Protein 3HM4 (pdb70)

Solvent-accessible surface area: 12363 Å² total

Structure (mmCIF, N/CA/C/O backbone):
data_3HM4
#
_entry.id   3HM4
#
_cell.length_a   42.362
_cell.length_b   73.999
_cell.length_c   83.338
_cell.angle_alpha   90.000
_cell.angle_beta   90.000
_cell.angle_gamma   90.000
#
_symmetry.space_group_name_H-M   'P 21 21 21'
#
loop_
_entity.id
_entity.type
_entity.pdbx_description
1 polymer 'Chemotaxis protein CheX'
2 non-polymer 'UNKNOWN LIGAND'
3 non-polymer GLYCEROL
4 water water
#
loop_
_atom_site.group_PDB
_atom_site.id
_atom_site.type_symbol
_atom_site.label_atom_id
_atom_site.label_alt_id
_atom_site.label_comp_id
_atom_site.label_asym_id
_atom_site.label_entity_id
_atom_site.label_seq_id
_atom_site.pdbx_PDB_ins_code
_atom_site.Cartn_x
_atom_site.Cartn_y
_atom_site.Cartn_z
_atom_site.occupancy
_atom_site.B_iso_or_equiv
_atom_site.auth_seq_id
_atom_site.auth_comp_id
_atom_site.auth_asym_id
_atom_site.auth_atom_id
_atom_site.pdbx_PDB_model_num
ATOM 1 N N . SER A 1 4 ? 6.673 73.987 -3.363 1.00 37.12 3 SER A N 1
ATOM 2 C CA . SER A 1 4 ? 6.040 74.589 -2.148 1.00 35.28 3 SER A CA 1
ATOM 3 C C . SER A 1 4 ? 6.972 74.581 -0.930 1.00 31.65 3 SER A C 1
ATOM 4 O O . SER A 1 4 ? 7.331 75.644 -0.467 1.00 31.56 3 SER A O 1
ATOM 7 N N . SER A 1 5 ? 7.345 73.403 -0.416 1.00 29.14 4 SER A N 1
ATOM 8 C CA . SER A 1 5 ? 8.258 73.310 0.754 1.00 27.02 4 SER A CA 1
ATOM 9 C C . SER A 1 5 ? 9.741 73.634 0.452 1.00 26.56 4 SER A C 1
ATOM 10 O O . SER A 1 5 ? 10.496 74.071 1.359 1.00 26.37 4 SER A O 1
ATOM 13 N N . GLY A 1 6 ? 10.135 73.481 -0.815 1.00 25.24 5 GLY A N 1
ATOM 14 C CA . GLY A 1 6 ? 11.533 73.577 -1.231 1.00 24.30 5 GLY A CA 1
ATOM 15 C C . GLY A 1 6 ? 12.098 72.192 -1.573 1.00 22.48 5 GLY A C 1
ATOM 16 O O . GLY A 1 6 ? 13.154 72.088 -2.201 1.00 23.02 5 GLY A O 1
ATOM 17 N N . ILE A 1 7 ? 11.393 71.111 -1.208 1.00 21.19 6 ILE A N 1
ATOM 18 C CA . ILE A 1 7 ? 11.875 69.750 -1.491 1.00 23.45 6 ILE A CA 1
ATOM 19 C C . ILE A 1 7 ? 12.092 69.503 -2.999 1.00 24.24 6 ILE A C 1
ATOM 20 O O . ILE A 1 7 ? 12.993 68.788 -3.402 1.00 23.08 6 ILE A O 1
ATOM 25 N N . GLU A 1 8 ? 11.267 70.166 -3.806 1.00 25.28 7 GLU A N 1
ATOM 26 C CA A GLU A 1 8 ? 11.348 70.124 -5.265 0.60 25.04 7 GLU A CA 1
ATOM 27 C CA B GLU A 1 8 ? 11.364 70.109 -5.277 0.40 25.64 7 GLU A CA 1
ATOM 28 C C . GLU A 1 8 ? 12.661 70.683 -5.837 1.00 24.81 7 GLU A C 1
ATOM 29 O O . GLU A 1 8 ? 12.998 70.405 -6.986 1.00 26.00 7 GLU A O 1
ATOM 40 N N . ILE A 1 9 ? 13.391 71.505 -5.060 1.00 22.56 8 ILE A N 1
ATOM 41 C CA . ILE A 1 9 ? 14.686 72.017 -5.539 1.00 22.00 8 ILE A CA 1
ATOM 42 C C . ILE A 1 9 ? 15.832 71.436 -4.692 1.00 17.89 8 ILE A C 1
ATOM 43 O O . ILE A 1 9 ? 16.918 71.997 -4.672 1.00 18.48 8 ILE A O 1
ATOM 48 N N . ALA A 1 10 ? 15.621 70.265 -4.103 1.00 18.22 9 ALA A N 1
ATOM 49 C CA . ALA A 1 10 ? 16.694 69.604 -3.347 1.00 17.31 9 ALA A CA 1
ATOM 50 C C . ALA A 1 10 ? 17.879 69.196 -4.239 1.00 16.95 9 ALA A C 1
ATOM 51 O O . ALA A 1 10 ? 19.017 69.261 -3.775 1.00 14.80 9 ALA A O 1
ATOM 53 N N . LYS A 1 11 ? 17.661 68.872 -5.519 1.00 18.68 10 LYS A N 1
ATOM 54 C CA . LYS A 1 11 ? 18.750 68.328 -6.365 1.00 20.02 10 LYS A CA 1
ATOM 55 C C . LYS A 1 11 ? 20.045 69.155 -6.437 1.00 19.54 10 LYS A C 1
ATOM 56 O O . LYS A 1 11 ? 21.116 68.604 -6.237 1.00 20.46 10 LYS A O 1
ATOM 59 N N . PRO A 1 12 ? 19.953 70.480 -6.688 1.00 18.77 11 PRO A N 1
ATOM 60 C CA . PRO A 1 12 ? 21.209 71.230 -6.759 1.00 18.15 11 PRO A CA 1
ATOM 61 C C . PRO A 1 12 ? 22.032 71.198 -5.461 1.00 17.88 11 PRO A C 1
ATOM 62 O O . PRO A 1 12 ? 23.277 71.165 -5.508 1.00 17.25 11 PRO A O 1
ATOM 66 N N . PHE A 1 13 ? 21.334 71.157 -4.312 1.00 16.46 12 PHE A N 1
ATOM 67 C CA . PHE A 1 13 ? 22.021 71.074 -3.029 1.00 15.93 12 PHE A CA 1
ATOM 68 C C . PHE A 1 13 ? 22.625 69.686 -2.810 1.00 14.40 12 PHE A C 1
ATOM 69 O O . PHE A 1 13 ? 23.768 69.567 -2.356 1.00 15.22 12 PHE A O 1
ATOM 77 N N . VAL A 1 14 ? 21.870 68.656 -3.182 1.00 15.30 13 VAL A N 1
ATOM 78 C CA . VAL A 1 14 ? 22.308 67.267 -3.015 1.00 16.32 13 VAL A CA 1
ATOM 79 C C . VAL A 1 14 ? 23.511 66.976 -3.944 1.00 16.34 13 VAL A C 1
ATOM 80 O O . VAL A 1 14 ? 24.531 66.440 -3.492 1.00 16.66 13 VAL A O 1
ATOM 84 N N . THR A 1 15 ? 23.392 67.328 -5.219 1.00 16.46 14 THR A N 1
ATOM 85 C CA . THR A 1 15 ? 24.488 67.110 -6.166 1.00 16.61 14 THR A CA 1
ATOM 86 C C . THR A 1 15 ? 25.755 67.851 -5.751 1.00 16.41 14 THR A C 1
ATOM 87 O O . THR A 1 15 ? 26.839 67.285 -5.802 1.00 16.34 14 THR A O 1
ATOM 91 N N . ALA A 1 16 ? 25.615 69.108 -5.340 1.00 15.08 15 ALA A N 1
ATOM 92 C CA . ALA A 1 16 ? 26.785 69.858 -4.893 1.00 14.15 15 ALA A CA 1
ATOM 93 C C . ALA A 1 16 ? 27.473 69.169 -3.695 1.00 15.25 15 ALA A C 1
ATOM 94 O O . ALA A 1 16 ? 28.689 69.068 -3.618 1.00 15.60 15 ALA A O 1
ATOM 96 N N . THR A 1 17 ? 26.651 68.754 -2.730 1.00 14.10 16 THR A N 1
ATOM 97 C CA . THR A 1 17 ? 27.157 68.078 -1.521 1.00 13.88 16 THR A CA 1
ATOM 98 C C . THR A 1 17 ? 27.887 66.769 -1.872 1.00 14.84 16 THR A C 1
ATOM 99 O O . THR A 1 17 ? 29.002 66.531 -1.410 1.00 16.01 16 THR A O 1
ATOM 103 N N . THR A 1 18 ? 27.233 65.974 -2.710 1.00 14.39 17 THR A N 1
ATOM 104 C CA . THR A 1 18 ? 27.834 64.715 -3.131 1.00 15.89 17 THR A CA 1
ATOM 105 C C . THR A 1 18 ? 29.153 64.953 -3.844 1.00 17.18 17 THR A C 1
ATOM 106 O O . THR A 1 18 ? 30.188 64.317 -3.503 1.00 17.60 17 THR A O 1
ATOM 110 N N . ASN A 1 19 ? 29.151 65.895 -4.789 1.00 15.96 18 ASN A N 1
ATOM 111 C CA A ASN A 1 19 ? 30.371 66.158 -5.559 0.60 16.18 18 ASN A CA 1
ATOM 112 C CA B ASN A 1 19 ? 30.351 66.192 -5.569 0.40 15.97 18 ASN A CA 1
ATOM 113 C C . ASN A 1 19 ? 31.493 66.695 -4.690 1.00 15.96 18 ASN A C 1
ATOM 114 O O . ASN A 1 19 ? 32.623 66.248 -4.812 1.00 17.93 18 ASN A O 1
ATOM 123 N N . VAL A 1 20 ? 31.202 67.648 -3.803 1.00 15.78 19 VAL A N 1
ATOM 124 C CA . VAL A 1 20 ? 32.243 68.216 -2.958 1.00 15.30 19 VAL A CA 1
ATOM 125 C C . VAL A 1 20 ? 32.842 67.167 -2.009 1.00 16.26 19 VAL A C 1
ATOM 126 O O . VAL A 1 20 ? 34.063 67.058 -1.903 1.00 17.89 19 VAL A O 1
ATOM 130 N N . LEU A 1 21 ? 31.980 66.419 -1.307 1.00 16.43 20 LEU A N 1
ATOM 131 C CA . LEU A 1 21 ? 32.470 65.392 -0.367 1.00 17.36 20 LEU A CA 1
ATOM 132 C C . LEU A 1 21 ? 33.259 64.281 -1.075 1.00 18.04 20 LEU A C 1
ATOM 133 O O . LEU A 1 21 ? 34.249 63.781 -0.518 1.00 18.96 20 LEU A O 1
ATOM 138 N N . SER A 1 22 ? 32.791 63.891 -2.254 1.00 18.41 21 SER A N 1
ATOM 139 C CA A SER A 1 22 ? 33.476 62.871 -3.092 0.50 19.11 21 SER A CA 1
ATOM 140 C CA B SER A 1 22 ? 33.493 62.856 -3.013 0.50 18.98 21 SER A CA 1
ATOM 141 C C . SER A 1 22 ? 34.882 63.364 -3.431 1.00 19.94 21 SER A C 1
ATOM 142 O O . SER A 1 22 ? 35.899 62.708 -3.132 1.00 23.17 21 SER A O 1
ATOM 147 N N . THR A 1 23 ? 34.930 64.545 -4.021 1.00 18.01 22 THR A N 1
ATOM 148 C CA A THR A 1 23 ? 36.201 65.117 -4.493 0.50 19.10 22 THR A CA 1
ATOM 149 C CA B THR A 1 23 ? 36.178 65.111 -4.528 0.50 19.74 22 THR A CA 1
ATOM 150 C C . THR A 1 23 ? 37.186 65.412 -3.411 1.00 20.84 22 THR A C 1
ATOM 151 O O . THR A 1 23 ? 38.347 64.976 -3.480 1.00 22.38 22 THR A O 1
ATOM 166 N N . ALA A 1 25 ? 37.126 64.544 -0.006 1.00 21.16 24 ALA A N 1
ATOM 167 C CA . ALA A 1 25 ? 37.317 63.544 1.029 1.00 22.65 24 ALA A CA 1
ATOM 168 C C . ALA A 1 25 ? 37.341 62.104 0.558 1.00 22.75 24 ALA A C 1
ATOM 169 O O . ALA A 1 25 ? 37.793 61.252 1.335 1.00 24.84 24 ALA A O 1
ATOM 171 N N . GLY A 1 26 ? 36.831 61.780 -0.630 1.00 21.25 25 GLY A N 1
ATOM 172 C CA . GLY A 1 26 ? 36.856 60.403 -1.107 1.00 23.33 25 GLY A CA 1
ATOM 173 C C . GLY A 1 26 ? 36.066 59.407 -0.253 1.00 23.36 25 GLY A C 1
ATOM 174 O O . GLY A 1 26 ? 36.265 58.199 -0.344 1.00 26.29 25 GLY A O 1
ATOM 175 N N . ILE A 1 27 ? 35.101 59.914 0.521 1.00 22.60 26 ILE A N 1
ATOM 176 C CA . ILE A 1 27 ? 34.319 59.118 1.458 1.00 20.22 26 ILE A CA 1
ATOM 177 C C . ILE A 1 27 ? 33.093 58.456 0.835 1.00 17.08 26 ILE A C 1
ATOM 178 O O . ILE A 1 27 ? 32.312 57.869 1.574 1.00 17.67 26 ILE A O 1
ATOM 183 N N . GLN A 1 28 ? 32.901 58.562 -0.496 1.00 17.08 27 GLN A N 1
ATOM 184 C CA . GLN A 1 28 ? 31.826 57.916 -1.216 1.00 17.86 27 GLN A CA 1
ATOM 185 C C . GLN A 1 28 ? 30.460 58.265 -0.598 1.00 16.27 27 GLN A C 1
ATOM 186 O O . GLN A 1 28 ? 29.716 57.385 -0.186 1.00 17.85 27 GLN A O 1
ATOM 192 N N . PRO A 1 29 ? 30.099 59.563 -0.576 1.00 16.33 28 PRO A N 1
ATOM 193 C CA . PRO A 1 29 ? 28.821 59.955 -0.012 1.00 14.58 28 PRO A CA 1
ATOM 194 C C . PRO A 1 29 ? 27.656 59.421 -0.848 1.00 15.10 28 PRO A C 1
ATOM 195 O O . PRO A 1 29 ? 27.683 59.492 -2.091 1.00 17.59 28 PRO A O 1
ATOM 199 N N . ILE A 1 30 ? 26.648 58.885 -0.174 1.00 14.29 29 ILE A N 1
ATOM 200 C CA . ILE A 1 30 ? 25.446 58.353 -0.812 1.00 15.97 29 ILE A CA 1
ATOM 201 C C . ILE A 1 30 ? 24.227 59.042 -0.210 1.00 15.37 29 ILE A C 1
ATOM 202 O O . ILE A 1 30 ? 23.866 58.780 0.943 1.00 14.86 29 ILE A O 1
ATOM 207 N N . PRO A 1 31 ? 23.556 59.918 -0.982 1.00 15.10 30 PRO A N 1
ATOM 208 C CA . PRO A 1 31 ? 22.385 60.568 -0.411 1.00 15.98 30 PRO A CA 1
ATOM 209 C C . PRO A 1 31 ? 21.175 59.660 -0.337 1.00 14.95 30 PRO A C 1
ATOM 210 O O . PRO A 1 31 ? 20.900 58.846 -1.252 1.00 16.21 30 PRO A O 1
ATOM 214 N N . GLY A 1 32 ? 20.412 59.843 0.736 1.00 13.92 31 GLY A N 1
ATOM 215 C CA . GLY A 1 32 ? 19.128 59.242 0.870 1.00 15.46 31 GLY A CA 1
ATOM 216 C C . GLY A 1 32 ? 18.079 60.174 0.280 1.00 14.08 31 GLY A C 1
ATOM 217 O O . GLY A 1 32 ? 18.389 61.177 -0.383 1.00 16.50 31 GLY A O 1
ATOM 218 N N . GLN A 1 33 ? 16.825 59.879 0.601 1.00 13.88 32 GLN A N 1
ATOM 219 C CA A GLN A 1 33 ? 15.700 60.682 0.125 0.60 14.08 32 GLN A CA 1
ATOM 220 C CA B GLN A 1 33 ? 15.676 60.623 0.138 0.40 14.54 32 GLN A CA 1
ATOM 221 C C . GLN A 1 33 ? 15.571 61.953 0.927 1.00 13.68 32 GLN A C 1
ATOM 222 O O . GLN A 1 33 ? 15.616 61.922 2.167 1.00 14.71 32 GLN A O 1
ATOM 233 N N . PRO A 1 34 ? 15.367 63.085 0.230 1.00 13.86 33 PRO A N 1
ATOM 234 C CA . PRO A 1 34 ? 15.102 64.309 0.982 1.00 13.34 33 PRO A CA 1
ATOM 235 C C . PRO A 1 34 ? 13.808 64.176 1.764 1.00 13.69 33 PRO A C 1
ATOM 236 O O . PRO A 1 34 ? 12.884 63.447 1.358 1.00 14.44 33 PRO A O 1
ATOM 240 N N . TYR A 1 35 ? 13.742 64.834 2.909 1.00 12.55 34 TYR A N 1
ATOM 241 C CA . TYR A 1 35 ? 12.544 64.851 3.707 1.00 12.35 34 TYR A CA 1
ATOM 242 C C . TYR A 1 35 ? 12.341 66.222 4.310 1.00 13.48 34 TYR A C 1
ATOM 243 O O . TYR A 1 35 ? 13.307 66.977 4.487 1.00 13.70 34 TYR A O 1
ATOM 252 N N . VAL A 1 36 ? 11.092 66.544 4.632 1.00 13.86 35 VAL A N 1
ATOM 253 C CA . VAL A 1 36 ? 10.765 67.760 5.363 1.00 13.56 35 VAL A CA 1
ATOM 254 C C . VAL A 1 36 ? 11.053 67.481 6.833 1.00 13.89 35 VAL A C 1
ATOM 255 O O . VAL A 1 36 ? 10.489 66.544 7.415 1.00 15.79 35 VAL A O 1
ATOM 259 N N . LYS A 1 37 ? 11.933 68.271 7.458 1.00 14.25 36 LYS A N 1
ATOM 260 C CA A LYS A 1 37 ? 12.256 68.101 8.846 0.50 16.09 36 LYS A CA 1
ATOM 261 C CA B LYS A 1 37 ? 12.230 68.085 8.897 0.50 15.17 36 LYS A CA 1
ATOM 262 C C . LYS A 1 37 ? 11.014 68.362 9.720 1.00 16.21 36 LYS A C 1
ATOM 263 O O . LYS A 1 37 ? 10.343 69.353 9.526 1.00 19.17 36 LYS A O 1
ATOM 274 N N . LYS A 1 38 ? 10.738 67.468 10.651 1.00 15.63 37 LYS A N 1
ATOM 275 C CA . LYS A 1 38 ? 9.652 67.660 11.588 1.00 16.92 37 LYS A CA 1
ATOM 276 C C . LYS A 1 38 ? 10.159 67.991 12.970 1.00 17.97 37 LYS A C 1
ATOM 277 O O . LYS A 1 38 ? 9.375 68.404 13.807 1.00 24.07 37 LYS A O 1
ATOM 283 N N . ASN A 1 39 ? 11.400 67.671 13.280 1.00 15.29 38 ASN A N 1
ATOM 284 C CA . ASN A 1 39 ? 12.073 68.089 14.510 1.00 15.55 38 ASN A CA 1
ATOM 285 C C . ASN A 1 39 ? 12.614 69.523 14.344 1.00 15.10 38 ASN A C 1
ATOM 286 O O . ASN A 1 39 ? 12.883 69.986 13.219 1.00 16.82 38 ASN A O 1
ATOM 291 N N . ASN A 1 40 ? 12.770 70.210 15.471 1.00 14.70 39 ASN A N 1
ATOM 292 C CA . ASN A 1 40 ? 13.216 71.617 15.503 1.00 14.75 39 ASN A CA 1
ATOM 293 C C . ASN A 1 40 ? 14.744 71.778 15.580 1.00 13.70 39 ASN A C 1
ATOM 294 O O . ASN A 1 40 ? 15.228 72.904 15.633 1.00 15.57 39 ASN A O 1
ATOM 299 N N . VAL A 1 41 ? 15.478 70.659 15.605 1.00 13.88 40 VAL A N 1
ATOM 300 C CA . VAL A 1 41 ? 16.913 70.672 15.672 1.00 11.61 40 VAL A CA 1
ATOM 301 C C . VAL A 1 41 ? 17.546 69.610 14.788 1.00 12.46 40 VAL A C 1
ATOM 302 O O . VAL A 1 41 ? 16.951 68.602 14.444 1.00 13.21 40 VAL A O 1
ATOM 306 N N . ALA A 1 42 ? 18.766 69.892 14.378 1.00 12.04 41 ALA A N 1
ATOM 307 C CA . ALA A 1 42 ? 19.740 68.910 13.892 1.00 11.95 41 ALA A CA 1
ATOM 308 C C . ALA A 1 42 ? 20.732 68.748 15.041 1.00 12.14 41 ALA A C 1
ATOM 309 O O . ALA A 1 42 ? 21.207 69.743 15.546 1.00 14.30 41 ALA A O 1
ATOM 311 N N . LYS A 1 43 ? 21.018 67.513 15.463 1.00 11.45 42 LYS A N 1
ATOM 312 C CA . LYS A 1 43 ? 21.906 67.228 16.565 1.00 10.91 42 LYS A CA 1
ATOM 313 C C . LYS A 1 43 ? 23.133 66.520 16.043 1.00 12.10 42 LYS A C 1
ATOM 314 O O . LYS A 1 43 ? 23.068 65.539 15.354 1.00 13.67 42 LYS A O 1
ATOM 320 N N . GLY A 1 44 ? 24.279 67.037 16.414 1.00 10.50 43 GLY A N 1
ATOM 321 C CA . GLY A 1 44 ? 25.505 66.420 15.982 1.00 11.26 43 GLY A CA 1
ATOM 322 C C . GLY A 1 44 ? 26.732 67.027 16.567 1.00 10.56 43 GLY A C 1
ATOM 323 O O . GLY A 1 44 ? 26.656 67.729 17.544 1.00 10.99 43 GLY A O 1
ATOM 324 N N . ASP A 1 45 ? 27.864 66.713 15.933 1.00 10.96 44 ASP A N 1
ATOM 325 C CA . ASP A 1 45 ? 29.172 66.890 16.566 1.00 10.30 44 ASP A CA 1
ATOM 326 C C . ASP A 1 45 ? 30.046 67.971 15.937 1.00 9.77 44 ASP A C 1
ATOM 327 O O . ASP A 1 45 ? 30.771 68.675 16.651 1.00 11.69 44 ASP A O 1
ATOM 332 N N . VAL A 1 46 ? 29.937 68.118 14.613 1.00 9.77 45 VAL A N 1
ATOM 333 C CA . VAL A 1 46 ? 30.521 69.225 13.875 1.00 9.93 45 VAL A CA 1
ATOM 334 C C . VAL A 1 46 ? 29.440 69.651 12.890 1.00 9.80 45 VAL A C 1
ATOM 335 O O . VAL A 1 46 ? 28.913 68.792 12.165 1.00 10.26 45 VAL A O 1
ATOM 339 N N . SER A 1 47 ? 29.092 70.940 12.876 1.00 9.16 46 SER A N 1
ATOM 340 C CA . SER A 1 47 ? 28.186 71.460 11.879 1.00 9.25 46 SER A CA 1
ATOM 341 C C . SER A 1 47 ? 28.829 72.647 11.191 1.00 8.48 46 SER A C 1
ATOM 342 O O . SER A 1 47 ? 29.749 73.274 11.717 1.00 10.14 46 SER A O 1
ATOM 345 N N . ALA A 1 48 ? 28.277 72.974 10.033 1.00 9.73 47 ALA A N 1
ATOM 346 C CA . ALA A 1 48 ? 28.626 74.213 9.343 1.00 10.27 47 ALA A CA 1
ATOM 347 C C . ALA A 1 48 ? 27.361 74.783 8.756 1.00 8.99 47 ALA A C 1
ATOM 348 O O . ALA A 1 48 ? 26.435 74.036 8.430 1.00 10.04 47 ALA A O 1
ATOM 350 N N . VAL A 1 49 ? 27.333 76.097 8.597 1.00 9.14 48 VAL A N 1
ATOM 351 C CA . VAL A 1 49 ? 26.158 76.769 8.091 1.00 8.74 48 VAL A CA 1
ATOM 352 C C . VAL A 1 49 ? 26.573 77.972 7.287 1.00 8.86 48 VAL A C 1
ATOM 353 O O . VAL A 1 49 ? 27.541 78.650 7.650 1.00 10.78 48 VAL A O 1
ATOM 357 N N . VAL A 1 50 ? 25.814 78.263 6.233 1.00 8.94 49 VAL A N 1
ATOM 358 C CA . VAL A 1 50 ? 26.112 79.384 5.345 1.00 9.42 49 VAL A CA 1
ATOM 359 C C . VAL A 1 50 ? 24.834 79.956 4.785 1.00 9.57 49 VAL A C 1
ATOM 360 O O . VAL A 1 50 ? 24.017 79.232 4.246 1.00 11.38 49 VAL A O 1
ATOM 364 N N . GLY A 1 51 ? 24.689 81.272 4.927 1.00 9.09 50 GLY A N 1
ATOM 365 C CA . GLY A 1 51 ? 23.491 81.932 4.432 1.00 9.40 50 GLY A CA 1
ATOM 366 C C . GLY A 1 51 ? 23.552 82.207 2.937 1.00 9.75 50 GLY A C 1
ATOM 367 O O . GLY A 1 51 ? 24.635 82.379 2.358 1.00 10.09 50 GLY A O 1
ATOM 368 N N . ILE A 1 52 ? 22.374 82.245 2.319 1.00 9.13 51 ILE A N 1
ATOM 369 C CA . ILE A 1 52 ? 22.230 82.599 0.903 1.00 10.11 51 ILE A CA 1
ATOM 370 C C . ILE A 1 52 ? 21.137 83.645 0.787 1.00 9.73 51 ILE A C 1
ATOM 371 O O . ILE A 1 52 ? 20.154 83.663 1.548 1.00 10.41 51 ILE A O 1
ATOM 376 N N . THR A 1 53 ? 21.286 84.502 -0.222 1.00 10.40 52 THR A N 1
ATOM 377 C CA . THR A 1 53 ? 20.325 85.585 -0.472 1.00 11.63 52 THR A CA 1
ATOM 378 C C . THR A 1 53 ? 19.997 85.649 -1.978 1.00 11.80 52 THR A C 1
ATOM 379 O O . THR A 1 53 ? 20.825 85.363 -2.821 1.00 13.08 52 THR A O 1
ATOM 383 N N . GLY A 1 54 ? 18.785 86.069 -2.283 1.00 15.05 53 GLY A N 1
ATOM 384 C CA . GLY A 1 54 ? 18.328 86.163 -3.696 1.00 17.11 53 GLY A CA 1
ATOM 385 C C . GLY A 1 54 ? 16.864 86.460 -3.743 1.00 18.67 53 GLY A C 1
ATOM 386 O O . GLY A 1 54 ? 16.421 87.175 -2.895 1.00 17.04 53 GLY A O 1
ATOM 387 N N . HIS A 1 55 ? 16.104 85.849 -4.675 1.00 20.70 54 HIS A N 1
ATOM 388 C CA . HIS A 1 55 ? 14.646 86.092 -4.735 1.00 19.89 54 HIS A CA 1
ATOM 389 C C . HIS A 1 55 ? 13.926 85.708 -3.447 1.00 18.59 54 HIS A C 1
ATOM 390 O O . HIS A 1 55 ? 12.917 86.321 -3.064 1.00 18.75 54 HIS A O 1
ATOM 397 N N . LYS A 1 56 ? 14.482 84.689 -2.798 1.00 17.36 55 LYS A N 1
ATOM 398 C CA . LYS A 1 56 ? 14.210 84.251 -1.471 1.00 14.61 55 LYS A CA 1
ATOM 399 C C . LYS A 1 56 ? 15.591 84.193 -0.733 1.00 13.82 55 LYS A C 1
ATOM 400 O O . LYS A 1 56 ? 16.636 84.124 -1.336 1.00 14.51 55 LYS A O 1
ATOM 406 N N . ASN A 1 57 ? 15.550 84.246 0.572 1.00 12.41 56 ASN A N 1
ATOM 407 C CA . ASN A 1 57 ? 16.730 84.184 1.428 1.00 10.87 56 ASN A CA 1
ATOM 408 C C . ASN A 1 57 ? 16.647 82.907 2.218 1.00 9.84 56 ASN A C 1
ATOM 409 O O . ASN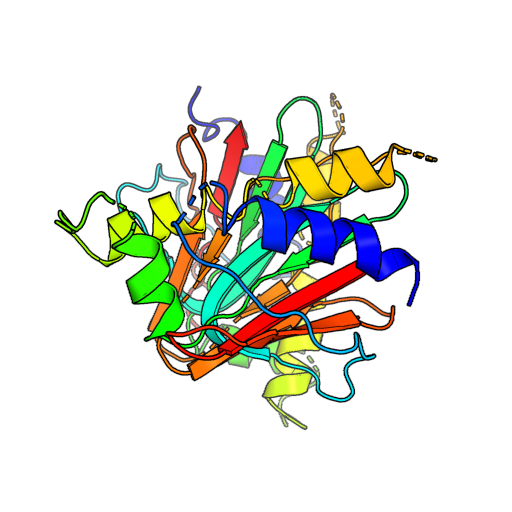 A 1 57 ? 15.584 82.383 2.487 1.00 12.42 56 ASN A O 1
ATOM 414 N N . GLY A 1 58 ? 17.783 82.393 2.592 1.00 9.58 57 GLY A N 1
ATOM 415 C CA . GLY A 1 58 ? 17.815 81.109 3.265 1.00 10.19 57 GLY A CA 1
ATOM 416 C C . GLY A 1 58 ? 19.180 80.729 3.729 1.00 9.00 57 GLY A C 1
ATOM 417 O O . GLY A 1 58 ? 19.997 81.600 4.001 1.00 9.33 57 GLY A O 1
ATOM 418 N N . SER A 1 59 ? 19.367 79.426 3.852 1.00 8.69 58 SER A N 1
ATOM 419 C CA . SER A 1 59 ? 20.591 78.917 4.432 1.00 8.85 58 SER A CA 1
ATOM 420 C C . SER A 1 59 ? 20.819 77.464 4.017 1.00 9.66 58 SER A C 1
ATOM 421 O O . SER A 1 59 ? 19.867 76.755 3.697 1.00 10.31 58 SER A O 1
ATOM 424 N N . ILE A 1 60 ? 22.090 77.078 4.018 1.00 9.04 59 ILE A N 1
ATOM 425 C CA . ILE A 1 60 ? 22.507 75.684 3.825 1.00 9.00 59 ILE A CA 1
ATOM 426 C C . ILE A 1 60 ? 23.320 75.289 5.060 1.00 10.97 59 ILE A C 1
ATOM 427 O O . ILE A 1 60 ? 24.227 76.032 5.470 1.00 10.86 59 ILE A O 1
ATOM 432 N N . SER A 1 61 ? 22.986 74.157 5.683 1.00 9.78 60 SER A N 1
ATOM 433 C CA . SER A 1 61 ? 23.818 73.632 6.766 1.00 10.90 60 SER A CA 1
ATOM 434 C C . SER A 1 61 ? 24.173 72.179 6.521 1.00 9.92 60 SER A C 1
ATOM 435 O O . SER A 1 61 ? 23.526 71.465 5.765 1.00 10.54 60 SER A O 1
ATOM 438 N N . VAL A 1 62 ? 25.220 71.755 7.208 1.00 9.30 61 VAL A N 1
ATOM 439 C CA A VAL A 1 62 ? 25.620 70.361 7.212 0.50 9.79 61 VAL A CA 1
ATOM 440 C CA B VAL A 1 62 ? 25.630 70.345 7.223 0.50 9.51 61 VAL A CA 1
ATOM 441 C C . VAL A 1 62 ? 25.956 69.990 8.661 1.00 8.47 61 VAL A C 1
ATOM 442 O O . VAL A 1 62 ? 26.666 70.724 9.326 1.00 10.29 61 VAL A O 1
ATOM 449 N N . THR A 1 63 ? 25.397 68.887 9.147 1.00 8.72 62 THR A N 1
ATOM 450 C CA . THR A 1 63 ? 25.622 68.390 10.492 1.00 8.86 62 THR A CA 1
ATOM 451 C C . THR A 1 63 ? 26.241 67.009 10.354 1.00 8.89 62 THR A C 1
ATOM 452 O O . THR A 1 63 ? 25.623 66.094 9.781 1.00 9.20 62 THR A O 1
ATOM 456 N N . PHE A 1 64 ? 27.459 66.885 10.858 1.00 9.53 63 PHE A N 1
ATOM 457 C CA . PHE A 1 64 ? 28.235 65.653 10.783 1.00 9.75 63 PHE A CA 1
ATOM 458 C C . PHE A 1 64 ? 28.236 64.907 12.114 1.00 10.28 63 PHE A C 1
ATOM 459 O O . PHE A 1 64 ? 28.334 65.528 13.187 1.00 11.39 63 PHE A O 1
ATOM 467 N N . THR A 1 65 ? 28.198 63.584 12.030 1.00 10.35 64 THR A N 1
ATOM 468 C CA . THR A 1 65 ? 28.599 62.741 13.147 1.00 10.35 64 THR A CA 1
ATOM 469 C C . THR A 1 65 ? 30.118 62.948 13.380 1.00 11.43 64 THR A C 1
ATOM 470 O O . THR A 1 65 ? 30.886 63.255 12.453 1.00 11.95 64 THR A O 1
ATOM 474 N N . LYS A 1 66 ? 30.578 62.657 14.589 1.00 12.28 65 LYS A N 1
ATOM 475 C CA . LYS A 1 66 ? 31.987 62.825 14.935 1.00 13.87 65 LYS A CA 1
ATOM 476 C C . LYS A 1 66 ? 32.878 62.012 13.997 1.00 13.96 65 LYS A C 1
ATOM 477 O O . LYS A 1 66 ? 33.854 62.567 13.488 1.00 15.50 65 LYS A O 1
ATOM 483 N N . GLN A 1 67 ? 32.546 60.749 13.761 1.00 14.58 66 GLN A N 1
ATOM 484 C CA A GLN A 1 67 ? 33.376 59.888 12.901 0.70 15.80 66 GLN A CA 1
ATOM 485 C CA B GLN A 1 67 ? 33.300 59.836 12.849 0.30 15.66 66 GLN A CA 1
ATOM 486 C C . GLN A 1 67 ? 33.529 60.495 11.498 1.00 14.53 66 GLN A C 1
ATOM 487 O O . GLN A 1 67 ? 34.649 60.486 10.904 1.00 15.42 66 GLN A O 1
ATOM 498 N N . CYS A 1 68 ? 32.408 60.981 10.960 1.00 13.31 67 CYS A N 1
ATOM 499 C CA . CYS A 1 68 ? 32.449 61.505 9.605 1.00 12.50 67 CYS A CA 1
ATOM 500 C C . CYS A 1 68 ? 33.263 62.775 9.535 1.00 12.23 67 CYS A C 1
ATOM 501 O O . CYS A 1 68 ? 34.074 62.926 8.623 1.00 13.03 67 CYS A O 1
ATOM 504 N N . ALA A 1 69 ? 33.073 63.708 10.475 1.00 12.84 68 ALA A N 1
ATOM 505 C CA . ALA A 1 69 ? 33.848 64.952 10.488 1.00 12.94 68 ALA A CA 1
ATOM 506 C C . ALA A 1 69 ? 35.340 64.659 10.614 1.00 13.27 68 ALA A C 1
ATOM 507 O O . ALA A 1 69 ? 36.168 65.276 9.942 1.00 14.20 68 ALA A O 1
ATOM 509 N N . ILE A 1 70 ? 35.702 63.700 11.462 1.00 13.22 69 ILE A N 1
ATOM 510 C CA . ILE A 1 70 ? 37.133 63.312 11.584 1.00 14.42 69 ILE A CA 1
ATOM 511 C C . ILE A 1 70 ? 37.668 62.747 10.267 1.00 14.69 69 ILE A C 1
ATOM 512 O O . ILE A 1 70 ? 38.760 63.139 9.806 1.00 15.66 69 ILE A O 1
ATOM 517 N N . ALA A 1 71 ? 36.878 61.894 9.622 1.00 15.08 70 ALA A N 1
ATOM 518 C CA . ALA A 1 71 ? 37.307 61.292 8.328 1.00 14.60 70 ALA A CA 1
ATOM 519 C C . ALA A 1 71 ? 37.506 62.353 7.226 1.00 15.95 70 ALA A C 1
ATOM 520 O O . ALA A 1 71 ? 38.440 62.266 6.417 1.00 17.68 70 ALA A O 1
ATOM 522 N N . VAL A 1 72 ? 36.627 63.356 7.207 1.00 14.77 71 VAL A N 1
ATOM 523 C CA . VAL A 1 72 ? 36.736 64.449 6.244 1.00 15.28 71 VAL A CA 1
ATOM 524 C C . VAL A 1 72 ? 38.021 65.244 6.482 1.00 15.72 71 VAL A C 1
ATOM 525 O O . VAL A 1 72 ? 38.778 65.498 5.538 1.00 17.02 71 VAL A O 1
ATOM 529 N N . VAL A 1 73 ? 38.282 65.592 7.731 1.00 14.82 72 VAL A N 1
ATOM 530 C CA . VAL A 1 73 ? 39.472 66.354 8.103 1.00 16.82 72 VAL A CA 1
ATOM 531 C C . VAL A 1 73 ? 40.745 65.542 7.739 1.00 18.16 72 VAL A C 1
ATOM 532 O O . VAL A 1 73 ? 41.695 66.101 7.175 1.00 18.99 72 VAL A O 1
ATOM 536 N N . LYS A 1 74 ? 40.746 64.235 8.031 1.00 17.36 73 LYS A N 1
ATOM 537 C CA . LYS A 1 74 ? 41.894 63.382 7.702 1.00 19.05 73 LYS A CA 1
ATOM 538 C C . LYS A 1 74 ? 42.078 63.240 6.189 1.00 20.97 73 LYS A C 1
ATOM 539 O O . LYS A 1 74 ? 43.225 63.231 5.674 1.00 23.21 73 LYS A O 1
ATOM 545 N N . ALA A 1 75 ? 40.992 63.071 5.449 1.00 19.94 74 ALA A N 1
ATOM 546 C CA . ALA A 1 75 ? 41.071 62.952 3.987 1.00 20.03 74 ALA A CA 1
ATOM 547 C C . ALA A 1 75 ? 41.620 64.222 3.332 1.00 20.87 74 ALA A C 1
ATOM 548 O O . ALA A 1 75 ? 42.480 64.133 2.440 1.00 23.16 74 ALA A O 1
ATOM 563 N N . LEU A 1 77 ? 43.364 66.949 4.907 1.00 21.30 76 LEU A N 1
ATOM 564 C CA . LEU A 1 77 ? 44.601 67.436 5.459 1.00 22.31 76 LEU A CA 1
ATOM 565 C C . LEU A 1 77 ? 45.573 66.360 5.920 1.00 22.59 76 LEU A C 1
ATOM 566 O O . LEU A 1 77 ? 46.717 66.709 6.233 1.00 26.44 76 LEU A O 1
ATOM 571 N N . GLY A 1 78 ? 45.199 65.077 5.851 1.00 22.91 77 GLY A N 1
ATOM 572 C CA . GLY A 1 78 ? 46.093 63.944 6.191 1.00 24.10 77 GLY A CA 1
ATOM 573 C C . GLY A 1 78 ? 45.702 63.166 7.446 1.00 25.93 77 GLY A C 1
ATOM 574 O O . GLY A 1 78 ? 45.155 63.738 8.408 1.00 26.16 77 GLY A O 1
ATOM 575 N N . ASP A 1 79 ? 46.011 61.861 7.431 1.00 27.41 78 ASP A N 1
ATOM 576 C CA . ASP A 1 79 ? 45.662 60.904 8.525 1.00 27.92 78 ASP A CA 1
ATOM 577 C C . ASP A 1 79 ? 46.100 61.327 9.927 1.00 27.56 78 ASP A C 1
ATOM 578 O O . ASP A 1 79 ? 45.420 61.037 10.927 1.00 28.36 78 ASP A O 1
ATOM 580 N N . ASP A 1 80 ? 47.250 62.004 9.975 1.00 27.99 79 ASP A N 1
ATOM 581 C CA A ASP A 1 80 ? 47.816 62.526 11.209 0.50 27.54 79 ASP A CA 1
ATOM 582 C CA B ASP A 1 80 ? 47.833 62.549 11.196 0.50 28.10 79 ASP A CA 1
ATOM 583 C C . ASP A 1 80 ? 47.249 63.939 11.357 1.00 28.07 79 ASP A C 1
ATOM 584 O O . ASP A 1 80 ? 47.515 64.799 10.537 1.00 27.80 79 ASP A O 1
ATOM 593 N N . ILE A 1 81 ? 46.405 64.160 12.377 1.00 28.90 80 ILE A N 1
ATOM 594 C CA . ILE A 1 81 ? 45.726 65.480 12.547 1.00 29.36 80 ILE A CA 1
ATOM 595 C C . ILE A 1 81 ? 46.536 66.425 13.403 1.00 30.51 80 ILE A C 1
ATOM 596 O O . ILE A 1 81 ? 46.725 66.188 14.603 1.00 32.87 80 ILE A O 1
ATOM 601 N N . GLN A 1 82 ? 46.952 67.538 12.783 1.00 29.01 81 GLN A N 1
ATOM 602 C CA . GLN A 1 82 ? 47.784 68.530 13.465 1.00 29.78 81 GLN A CA 1
ATOM 603 C C . GLN A 1 82 ? 47.116 69.205 14.678 1.00 29.15 81 GLN A C 1
ATOM 604 O O . GLN A 1 82 ? 47.686 69.257 15.777 1.00 31.50 81 GLN A O 1
ATOM 610 N N . ASP A 1 83 ? 45.907 69.714 14.474 1.00 28.08 82 ASP A N 1
ATOM 611 C CA . ASP A 1 83 ? 45.197 70.471 15.515 1.00 25.48 82 ASP A CA 1
ATOM 612 C C . ASP A 1 83 ? 43.736 70.296 15.107 1.00 23.21 82 ASP A C 1
ATOM 613 O O . ASP A 1 83 ? 43.321 70.920 14.149 1.00 22.26 82 ASP A O 1
ATOM 618 N N . ILE A 1 84 ? 42.998 69.451 15.826 1.00 23.10 83 ILE A N 1
ATOM 619 C CA . ILE A 1 84 ? 41.626 69.128 15.466 1.00 22.75 83 ILE A CA 1
ATOM 620 C C . ILE A 1 84 ? 40.722 70.366 15.345 1.00 20.96 83 ILE A C 1
ATOM 621 O O . ILE A 1 84 ? 39.912 70.410 14.438 1.00 20.91 83 ILE A O 1
ATOM 626 N N . ILE A 1 85 ? 40.838 71.356 16.219 1.00 20.01 84 ILE A N 1
ATOM 627 C CA . ILE A 1 85 ? 39.981 72.540 16.146 1.00 19.61 84 ILE A CA 1
ATOM 628 C C . ILE A 1 85 ? 40.277 73.370 14.871 1.00 18.17 84 ILE A C 1
ATOM 629 O O . ILE A 1 85 ? 39.379 73.658 14.063 1.00 18.37 84 ILE A O 1
ATOM 634 N N . GLN A 1 86 ? 41.539 73.734 14.673 1.00 18.26 85 GLN A N 1
ATOM 635 C CA . GLN A 1 86 ? 41.900 74.521 13.515 1.00 16.95 85 GLN A CA 1
ATOM 636 C C . GLN A 1 86 ? 41.634 73.767 12.200 1.00 16.41 85 GLN A C 1
ATOM 637 O O . GLN A 1 86 ? 41.147 74.357 11.224 1.00 16.43 85 GLN A O 1
ATOM 643 N N . ASP A 1 87 ? 41.980 72.483 12.163 1.00 16.72 86 ASP A N 1
ATOM 644 C CA . ASP A 1 87 ? 41.854 71.709 10.938 1.00 16.72 86 ASP A CA 1
ATOM 645 C C . ASP A 1 87 ? 40.382 71.445 10.599 1.00 15.80 86 ASP A C 1
ATOM 646 O O . ASP A 1 87 ? 40.039 71.427 9.414 1.00 15.51 86 ASP A O 1
ATOM 651 N N . THR A 1 88 ? 39.561 71.245 11.628 1.00 14.22 87 THR A N 1
ATOM 652 C CA . THR A 1 88 ? 38.107 71.105 11.421 1.00 13.78 87 THR A CA 1
ATOM 653 C C . THR A 1 88 ? 37.516 72.401 10.854 1.00 13.98 87 THR A C 1
ATOM 654 O O . THR A 1 88 ? 36.787 72.366 9.868 1.00 13.96 87 THR A O 1
ATOM 658 N N . LYS A 1 89 ? 37.855 73.531 11.454 1.00 14.32 88 LYS A N 1
ATOM 659 C CA . LYS A 1 89 ? 37.421 74.828 10.959 1.00 14.46 88 LYS A CA 1
ATOM 660 C C . LYS A 1 89 ? 37.815 74.994 9.494 1.00 14.47 88 LYS A C 1
ATOM 661 O O . LYS A 1 89 ? 36.987 75.327 8.645 1.00 15.39 88 LYS A O 1
ATOM 667 N N . ASP A 1 90 ? 39.092 74.758 9.202 1.00 15.53 89 ASP A N 1
ATOM 668 C CA . ASP A 1 90 ? 39.593 74.963 7.853 1.00 14.88 89 ASP A CA 1
ATOM 669 C C . ASP A 1 90 ? 39.003 74.010 6.805 1.00 14.68 89 ASP A C 1
ATOM 670 O O . ASP A 1 90 ? 38.548 74.432 5.723 1.00 14.81 89 ASP A O 1
ATOM 675 N N . ALA A 1 91 ? 38.981 72.720 7.133 1.00 13.28 90 ALA A N 1
ATOM 676 C CA . ALA A 1 91 ? 38.527 71.687 6.182 1.00 14.24 90 ALA A CA 1
ATOM 677 C C . ALA A 1 91 ? 37.016 71.753 5.960 1.00 12.45 90 ALA A C 1
ATOM 678 O O . ALA A 1 91 ? 36.531 71.809 4.826 1.00 13.40 90 ALA A O 1
ATOM 680 N N . VAL A 1 92 ? 36.263 71.779 7.057 1.00 12.29 91 VAL A N 1
ATOM 681 C CA . VAL A 1 92 ? 34.795 71.835 6.942 1.00 12.79 91 VAL A CA 1
ATOM 682 C C . VAL A 1 92 ? 34.364 73.184 6.398 1.00 11.96 91 VA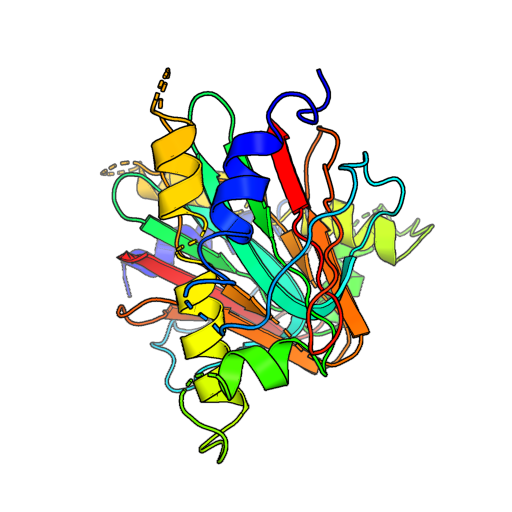L A C 1
ATOM 683 O O . VAL A 1 92 ? 33.401 73.258 5.632 1.00 12.25 91 VAL A O 1
ATOM 687 N N . GLY A 1 93 ? 35.084 74.236 6.776 1.00 11.52 92 GLY A N 1
ATOM 688 C CA . GLY A 1 93 ? 34.781 75.561 6.238 1.00 12.83 92 GLY A CA 1
ATOM 689 C C . GLY A 1 93 ? 34.947 75.614 4.719 1.00 12.43 92 GLY A C 1
ATOM 690 O O . GLY A 1 93 ? 34.103 76.177 4.014 1.00 13.80 92 GLY A O 1
ATOM 691 N N . GLU A 1 94 ? 36.008 74.985 4.211 1.00 13.28 93 GLU A N 1
ATOM 692 C CA . GLU A 1 94 ? 36.196 74.953 2.760 1.00 14.92 93 GLU A CA 1
ATOM 693 C C . GLU A 1 94 ? 35.144 74.115 2.065 1.00 13.47 93 GLU A C 1
ATOM 694 O O . GLU A 1 94 ? 34.616 74.503 1.022 1.00 14.29 93 GLU A O 1
ATOM 700 N N . VAL A 1 95 ? 34.851 72.942 2.621 1.00 12.82 94 VAL A N 1
ATOM 701 C CA . VAL A 1 95 ? 33.765 72.094 2.104 1.00 12.26 94 VAL A CA 1
ATOM 702 C C . VAL A 1 95 ? 32.471 72.919 1.980 1.00 11.93 94 VAL A C 1
ATOM 703 O O . VAL A 1 95 ? 31.772 72.853 0.974 1.00 12.70 94 VAL A O 1
ATOM 707 N N . THR A 1 96 ? 32.180 73.700 3.023 1.00 10.69 95 THR A N 1
ATOM 708 C CA . THR A 1 96 ? 30.932 74.476 3.036 1.00 11.44 95 THR A CA 1
ATOM 709 C C . THR A 1 96 ? 30.910 75.602 2.009 1.00 11.50 95 THR A C 1
ATOM 710 O O . THR A 1 96 ? 29.897 75.813 1.332 1.00 12.21 95 THR A O 1
ATOM 714 N N . ASN A 1 97 ? 32.055 76.286 1.871 1.00 12.94 96 ASN A N 1
ATOM 715 C CA . ASN A 1 97 ? 32.194 77.300 0.813 1.00 12.79 96 ASN A CA 1
ATOM 716 C C . ASN A 1 97 ? 31.994 76.676 -0.558 1.00 11.93 96 ASN A C 1
ATOM 717 O O . ASN A 1 97 ? 31.350 77.257 -1.419 1.00 14.55 96 ASN A O 1
ATOM 730 N N . ILE A 1 99 ? 30.301 73.793 -1.296 1.00 12.90 98 ILE A N 1
ATOM 731 C CA . ILE A 1 99 ? 28.914 73.396 -1.460 1.00 12.62 98 ILE A CA 1
ATOM 732 C C . ILE A 1 99 ? 28.069 74.646 -1.816 1.00 12.64 98 ILE A C 1
ATOM 733 O O . ILE A 1 99 ? 27.273 74.601 -2.742 1.00 14.07 98 ILE A O 1
ATOM 738 N N . SER A 1 100 ? 28.277 75.743 -1.088 1.00 11.98 99 SER A N 1
ATOM 739 C CA . SER A 1 100 ? 27.567 76.963 -1.400 1.00 12.17 99 SER A CA 1
ATOM 740 C C . SER A 1 100 ? 27.817 77.407 -2.861 1.00 11.42 99 SER A C 1
ATOM 741 O O . SER A 1 100 ? 26.872 77.705 -3.607 1.00 12.54 99 SER A O 1
ATOM 744 N N . GLY A 1 101 ? 29.074 77.441 -3.264 1.00 12.72 100 GLY A N 1
ATOM 745 C CA . GLY A 1 101 ? 29.411 77.887 -4.628 1.00 13.38 100 GLY A CA 1
ATOM 746 C C . GLY A 1 101 ? 28.802 77.004 -5.699 1.00 13.52 100 GLY A C 1
ATOM 747 O O . GLY A 1 101 ? 28.188 77.487 -6.665 1.00 14.77 100 GLY A O 1
ATOM 748 N N . GLN A 1 102 ? 28.894 75.691 -5.493 1.00 13.58 101 GLN A N 1
ATOM 749 C CA . GLN A 1 102 ? 28.364 74.735 -6.481 1.00 13.61 101 GLN A CA 1
ATOM 750 C C . GLN A 1 102 ? 26.853 74.680 -6.531 1.00 14.08 101 GLN A C 1
ATOM 751 O O . GLN A 1 102 ? 26.276 74.616 -7.597 1.00 15.00 101 GLN A O 1
ATOM 757 N N . ALA A 1 103 ? 26.197 74.737 -5.377 1.00 13.38 102 ALA A N 1
ATOM 758 C CA . ALA A 1 103 ? 24.731 74.709 -5.323 1.00 13.57 102 ALA A CA 1
ATOM 759 C C . ALA A 1 103 ? 24.195 75.981 -5.973 1.00 12.96 102 ALA A C 1
ATOM 760 O O . ALA A 1 103 ? 23.232 75.920 -6.757 1.00 14.34 102 ALA A O 1
ATOM 762 N N . ARG A 1 104 ? 24.819 77.122 -5.655 1.00 12.75 103 ARG A N 1
ATOM 763 C CA . ARG A 1 104 ? 24.360 78.389 -6.255 1.00 12.22 103 ARG A CA 1
ATOM 764 C C . ARG A 1 104 ? 24.645 78.465 -7.756 1.00 12.91 103 ARG A C 1
ATOM 765 O O . ARG A 1 104 ? 23.814 78.991 -8.496 1.00 14.01 103 ARG A O 1
ATOM 773 N N . ALA A 1 105 ? 25.755 77.869 -8.214 1.00 15.27 104 ALA A N 1
ATOM 774 C CA . ALA A 1 105 ? 26.016 77.811 -9.662 1.00 15.97 104 ALA A CA 1
ATOM 775 C C . ALA A 1 105 ? 24.907 76.994 -10.336 1.00 15.67 104 ALA A C 1
ATOM 776 O O . ALA A 1 105 ? 24.370 77.403 -11.375 1.00 17.12 104 ALA A O 1
ATOM 778 N N . ALA A 1 106 ? 24.522 75.857 -9.742 1.00 15.95 105 ALA A N 1
ATOM 779 C CA . ALA A 1 106 ? 23.417 75.008 -10.274 1.00 16.49 105 ALA A CA 1
ATOM 780 C C . ALA A 1 106 ? 22.067 75.735 -10.287 1.00 15.60 105 ALA A C 1
ATOM 781 O O . ALA A 1 106 ? 21.304 75.654 -11.244 1.00 18.10 105 ALA A O 1
ATOM 783 N N . LEU A 1 107 ? 21.789 76.449 -9.200 1.00 15.61 106 LEU A N 1
ATOM 784 C CA . LEU A 1 107 ? 20.577 77.247 -9.122 1.00 15.51 106 LEU A CA 1
ATOM 785 C C . LEU A 1 107 ? 20.579 78.364 -10.185 1.00 14.89 106 LEU A C 1
ATOM 786 O O . LEU A 1 107 ? 19.526 78.623 -10.787 1.00 16.30 106 LEU A O 1
ATOM 791 N N . SER A 1 108 ? 21.721 78.991 -10.441 1.00 15.02 107 SER A N 1
ATOM 792 C CA A SER A 1 108 ? 21.832 80.037 -11.473 0.60 16.19 107 SER A CA 1
ATOM 793 C CA B SER A 1 108 ? 21.805 80.042 -11.467 0.40 16.81 107 SER A CA 1
ATOM 794 C C . SER A 1 108 ? 21.497 79.463 -12.841 1.00 17.50 107 SER A C 1
ATOM 795 O O . SER A 1 108 ? 20.869 80.127 -13.658 1.00 18.30 107 SER A O 1
ATOM 800 N N . GLU A 1 109 ? 21.895 78.219 -13.085 1.00 18.68 108 GLU A N 1
ATOM 801 C CA . GLU A 1 109 ? 21.548 77.563 -14.371 1.00 19.58 108 GLU A CA 1
ATOM 802 C C . GLU A 1 109 ? 20.051 77.254 -14.525 1.00 20.66 108 GLU A C 1
ATOM 803 O O . GLU A 1 109 ? 19.578 77.070 -15.653 1.00 23.43 108 GLU A O 1
ATOM 817 N N . GLY A 1 111 ? 17.925 79.559 -13.527 1.00 17.13 110 GLY A N 1
ATOM 818 C CA . GLY A 1 111 ? 17.379 80.922 -13.578 1.00 17.58 110 GLY A CA 1
ATOM 819 C C . GLY A 1 111 ? 17.217 81.616 -12.249 1.00 16.51 110 GLY A C 1
ATOM 820 O O . GLY A 1 111 ? 16.511 82.631 -12.172 1.00 17.34 110 GLY A O 1
ATOM 829 N N . THR A 1 113 ? 19.505 83.322 -9.286 1.00 17.64 112 THR A N 1
ATOM 830 C CA . THR A 1 113 ? 20.771 83.813 -8.799 1.00 18.25 112 THR A CA 1
ATOM 831 C C . THR A 1 113 ? 20.715 84.047 -7.289 1.00 15.34 112 THR A C 1
ATOM 832 O O . THR A 1 113 ? 19.885 84.811 -6.798 1.00 15.40 112 THR A O 1
ATOM 836 N N . PHE A 1 114 ? 21.671 83.430 -6.585 1.00 14.30 113 PHE A N 1
ATOM 837 C CA . PHE A 1 114 ? 21.836 83.612 -5.159 1.00 12.82 113 PHE A CA 1
ATOM 838 C C . PHE A 1 114 ? 23.264 84.024 -4.830 1.00 12.19 113 PHE A C 1
ATOM 839 O O . PHE A 1 114 ? 24.210 83.507 -5.440 1.00 13.34 113 PHE A O 1
ATOM 847 N N . GLN A 1 115 ? 23.421 84.928 -3.869 1.00 11.69 114 GLN A N 1
ATOM 848 C CA . GLN A 1 115 ? 24.715 85.261 -3.293 1.00 11.74 114 GLN A CA 1
ATOM 849 C C . GLN A 1 115 ? 24.911 84.383 -2.064 1.00 10.35 114 GLN A C 1
ATOM 850 O O . GLN A 1 115 ? 23.935 83.951 -1.432 1.00 11.25 114 GLN A O 1
ATOM 856 N N . GLY A 1 116 ? 26.165 84.192 -1.702 1.00 11.35 115 GLY A N 1
ATOM 857 C CA . GLY A 1 116 ? 26.533 83.381 -0.560 1.00 11.64 115 GLY A CA 1
ATOM 858 C C . GLY A 1 116 ? 27.334 84.170 0.462 1.00 10.44 115 GLY A C 1
ATOM 859 O O . GLY A 1 116 ? 28.250 84.923 0.116 1.00 12.48 115 GLY A O 1
ATOM 860 N N . ALA A 1 117 ? 26.958 84.024 1.726 1.00 9.52 116 ALA A N 1
ATOM 861 C CA . ALA A 1 117 ? 27.628 84.625 2.836 1.00 9.62 116 ALA A CA 1
ATOM 862 C C . ALA A 1 117 ? 28.859 83.795 3.220 1.00 10.12 116 ALA A C 1
ATOM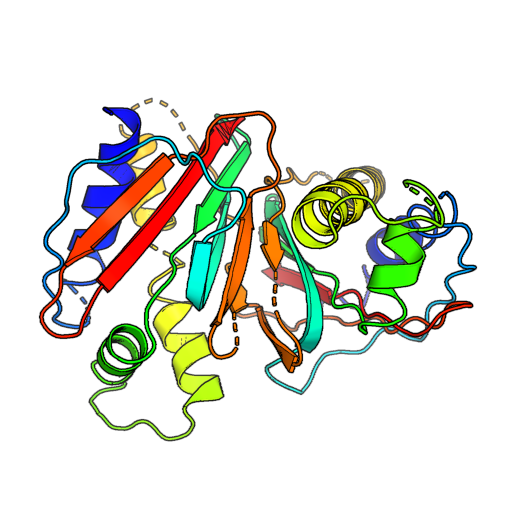 863 O O . ALA A 1 117 ? 29.184 82.803 2.581 1.00 11.14 116 ALA A O 1
ATOM 865 N N . THR A 1 118 ? 29.557 84.217 4.257 1.00 10.46 117 THR A N 1
ATOM 866 C CA . THR A 1 118 ? 30.706 83.444 4.750 1.00 10.82 117 THR A CA 1
ATOM 867 C C . THR A 1 118 ? 30.182 82.338 5.692 1.00 10.64 117 THR A C 1
ATOM 868 O O . THR A 1 118 ? 29.258 82.578 6.495 1.00 10.42 117 THR A O 1
ATOM 872 N N . PRO A 1 119 ? 30.753 81.127 5.604 1.00 10.77 118 PRO A N 1
ATOM 873 C CA . PRO A 1 119 ? 30.302 80.073 6.518 1.00 9.75 118 PRO A CA 1
ATOM 874 C C . PRO A 1 119 ? 30.770 80.265 7.955 1.00 9.59 118 PRO A C 1
ATOM 875 O O . PRO A 1 119 ? 31.712 80.992 8.230 1.00 10.36 118 PRO A O 1
ATOM 879 N N . SER A 1 120 ? 30.095 79.530 8.834 1.00 9.75 119 SER A N 1
ATOM 880 C CA . SER A 1 120 ? 30.549 79.338 10.210 1.00 10.26 119 SER A CA 1
ATOM 881 C C . SER A 1 120 ? 30.568 77.841 10.495 1.00 10.14 119 SER A C 1
ATOM 882 O O . SER A 1 120 ? 29.749 77.079 9.961 1.00 11.24 119 SER A O 1
ATOM 885 N N . VAL A 1 121 ? 31.516 77.430 11.338 1.00 9.85 120 VAL A N 1
ATOM 886 C CA . VAL A 1 121 ? 31.704 76.049 11.756 1.00 10.42 120 VAL A CA 1
ATOM 887 C C . VAL A 1 121 ? 31.458 75.961 13.250 1.00 11.13 120 VAL A C 1
ATOM 888 O O . VAL A 1 121 ? 31.989 76.762 14.039 1.00 9.88 120 VAL A O 1
ATOM 892 N N . ILE A 1 122 ? 30.613 75.001 13.635 1.00 9.66 121 ILE A N 1
ATOM 893 C CA . ILE A 1 122 ? 30.204 74.774 14.997 1.00 10.58 121 ILE A CA 1
ATOM 894 C C . ILE A 1 122 ? 30.773 73.449 15.490 1.00 9.84 121 ILE A C 1
ATOM 895 O O . ILE A 1 122 ? 30.704 72.433 14.798 1.00 10.63 121 ILE A O 1
ATOM 908 N N . GLY A 1 124 ? 31.240 70.761 19.065 1.00 13.03 123 GLY A N 1
ATOM 909 C CA . GLY A 1 124 ? 30.876 70.336 20.427 1.00 12.74 123 GLY A CA 1
ATOM 910 C C . GLY A 1 124 ? 29.954 69.156 20.303 1.00 12.89 123 GLY A C 1
ATOM 911 O O . GLY A 1 124 ? 29.001 69.189 19.558 1.00 13.72 123 GLY A O 1
ATOM 912 N N . ASP A 1 125 ? 30.261 68.065 21.015 1.00 13.70 124 ASP A N 1
ATOM 913 C CA . ASP A 1 125 ? 29.480 66.847 20.851 1.00 13.42 124 ASP A CA 1
ATOM 914 C C . ASP A 1 125 ? 28.019 67.084 21.236 1.00 13.74 124 ASP A C 1
ATOM 915 O O . ASP A 1 125 ? 27.722 67.686 22.285 1.00 14.95 124 ASP A O 1
ATOM 920 N N . GLY A 1 126 ? 27.111 66.690 20.349 1.00 13.10 125 GLY A N 1
ATOM 921 C CA . GLY A 1 126 ? 25.695 66.786 20.644 1.00 13.51 125 GLY A CA 1
ATOM 922 C C . GLY A 1 126 ? 25.120 68.187 20.704 1.00 12.05 125 GLY A C 1
ATOM 923 O O . GLY A 1 126 ? 24.051 68.388 21.289 1.00 14.05 125 GLY A O 1
ATOM 924 N N . HIS A 1 127 ? 25.813 69.149 20.084 1.00 11.00 126 HIS A N 1
ATOM 925 C CA . HIS A 1 127 ? 25.185 70.464 19.895 1.00 9.71 126 HIS A CA 1
ATOM 926 C C . HIS A 1 127 ? 23.976 70.314 18.975 1.00 9.84 126 HIS A C 1
ATOM 927 O O . HIS A 1 127 ? 23.829 69.326 18.274 1.00 10.87 126 HIS A O 1
ATOM 934 N N . THR A 1 128 ? 23.144 71.341 18.971 1.00 10.54 127 THR A N 1
ATOM 935 C CA . THR A 1 128 ? 22.082 71.424 18.026 1.00 10.39 127 THR A CA 1
ATOM 936 C C . THR A 1 128 ? 22.157 72.693 17.205 1.00 10.48 127 THR A C 1
ATOM 937 O O . THR A 1 128 ? 22.604 73.730 17.674 1.00 11.14 127 THR A O 1
ATOM 941 N N . ILE A 1 129 ? 21.661 72.612 15.973 1.00 10.01 128 ILE A N 1
ATOM 942 C CA . ILE A 1 129 ? 21.508 73.751 15.090 1.00 10.85 128 ILE A CA 1
ATOM 943 C C . ILE A 1 129 ? 20.070 73.750 14.593 1.00 10.16 128 ILE A C 1
ATOM 944 O O . ILE A 1 129 ? 19.533 72.704 14.199 1.00 11.56 128 ILE A O 1
ATOM 949 N N . SER A 1 130 ? 19.470 74.933 14.612 1.00 9.44 129 SER A N 1
ATOM 950 C CA . SER A 1 130 ? 18.087 75.149 14.232 1.00 9.66 129 SER A CA 1
ATOM 951 C C . SER A 1 130 ? 17.988 76.324 13.262 1.00 10.21 129 SER A C 1
ATOM 952 O O . SER A 1 130 ? 18.440 77.406 13.569 1.00 10.87 129 SER A O 1
ATOM 955 N N . HIS A 1 131 ? 17.348 76.122 12.134 1.00 10.82 130 HIS A N 1
ATOM 956 C CA . HIS A 1 131 ? 17.080 77.161 11.145 1.00 9.01 130 HIS A CA 1
ATOM 957 C C . HIS A 1 131 ? 15.903 78.007 11.557 1.00 9.92 130 HIS A C 1
ATOM 958 O O . HIS A 1 131 ? 14.852 77.476 11.935 1.00 12.97 130 HIS A O 1
ATOM 965 N N . VAL A 1 132 ? 16.051 79.326 11.506 1.00 9.91 131 VAL A N 1
ATOM 966 C CA . VAL A 1 132 ? 15.019 80.267 11.919 1.00 10.06 131 VAL A CA 1
ATOM 967 C C . VAL A 1 132 ? 14.339 80.757 10.651 1.00 11.20 131 VAL A C 1
ATOM 968 O O . VAL A 1 132 ? 14.873 81.618 9.931 1.00 11.71 131 VAL A O 1
ATOM 972 N N . THR A 1 133 ? 13.174 80.196 10.363 1.00 12.26 132 THR A N 1
ATOM 973 C CA . THR A 1 133 ? 12.476 80.471 9.138 1.00 14.09 132 THR A CA 1
ATOM 974 C C . THR A 1 133 ? 11.038 80.116 9.234 1.00 16.65 132 THR A C 1
ATOM 975 O O . THR A 1 133 ? 10.658 79.257 9.986 1.00 16.78 132 THR A O 1
ATOM 979 N N . LYS A 1 134 ? 10.270 80.865 8.441 1.00 19.97 133 LYS A N 1
ATOM 980 C CA . LYS A 1 134 ? 8.841 80.647 8.256 1.00 21.24 133 LYS A CA 1
ATOM 981 C C . LYS A 1 134 ? 8.528 79.417 7.374 1.00 19.70 133 LYS A C 1
ATOM 982 O O . LYS A 1 134 ? 7.400 78.874 7.366 1.00 24.13 133 LYS A O 1
ATOM 984 N N . SER A 1 135 ? 9.528 78.978 6.645 1.00 16.15 134 SER A N 1
ATOM 985 C CA . SER A 1 135 ? 9.376 77.908 5.659 1.00 14.68 134 SER A CA 1
ATOM 986 C C . SER A 1 135 ? 9.699 76.572 6.277 1.00 14.48 134 SER A C 1
ATOM 987 O O . SER A 1 135 ? 10.372 76.508 7.310 1.00 15.20 134 SER A O 1
ATOM 990 N N . PRO A 1 136 ? 9.363 75.484 5.555 1.00 14.13 135 PRO A N 1
ATOM 991 C CA . PRO A 1 136 ? 9.862 74.179 5.963 1.00 14.11 135 PRO A CA 1
ATOM 992 C C . PRO A 1 136 ? 11.388 74.107 5.747 1.00 13.95 135 PRO A C 1
ATOM 993 O O . PRO A 1 136 ? 11.971 74.883 4.970 1.00 15.72 135 PRO A O 1
ATOM 997 N N . VAL A 1 137 ? 12.030 73.240 6.495 1.00 11.82 136 VAL A N 1
ATOM 998 C CA . VAL A 1 137 ? 13.423 72.949 6.365 1.00 10.59 136 VAL A CA 1
ATOM 999 C C . VAL A 1 137 ? 13.510 71.576 5.706 1.00 10.88 136 VAL A C 1
ATOM 1000 O O . VAL A 1 137 ? 12.877 70.635 6.162 1.00 13.57 136 VAL A O 1
ATOM 1004 N N . ILE A 1 138 ? 14.313 71.482 4.663 1.00 10.74 137 ILE A N 1
ATOM 1005 C CA . ILE A 1 138 ? 14.485 70.238 3.896 1.00 10.58 137 ILE A CA 1
ATOM 1006 C C . ILE A 1 138 ? 15.815 69.624 4.357 1.00 10.96 137 ILE A C 1
ATOM 1007 O O . ILE A 1 138 ? 16.843 70.302 4.417 1.00 11.88 137 ILE A O 1
ATOM 1012 N N . ALA A 1 139 ? 15.786 68.339 4.689 1.00 10.71 138 ALA A N 1
ATOM 1013 C CA . ALA A 1 139 ? 16.946 67.595 5.134 1.00 11.15 138 ALA A CA 1
ATOM 1014 C C . ALA A 1 139 ? 17.220 66.440 4.167 1.00 10.72 138 ALA A C 1
ATOM 1015 O O . ALA A 1 139 ? 16.307 65.781 3.679 1.00 12.16 138 ALA A O 1
ATOM 1017 N N . ILE A 1 140 ? 18.498 66.170 3.920 1.00 10.56 139 ILE A N 1
ATOM 1018 C CA . ILE A 1 140 ? 18.910 65.048 3.097 1.00 10.82 139 ILE A CA 1
ATOM 1019 C C . ILE A 1 140 ? 19.965 64.266 3.880 1.00 11.45 139 ILE A C 1
ATOM 1020 O O . ILE A 1 140 ? 21.065 64.785 4.096 1.00 10.39 139 ILE A O 1
ATOM 1025 N N . PRO A 1 141 ? 19.650 63.030 4.313 1.00 11.20 140 PRO A N 1
ATOM 1026 C CA . PRO A 1 141 ? 20.627 62.261 5.068 1.00 10.63 140 PRO A CA 1
ATOM 1027 C C . PRO A 1 141 ? 21.602 61.581 4.101 1.00 10.62 140 PRO A C 1
ATOM 1028 O O . PRO A 1 141 ? 21.210 61.223 2.985 1.00 12.93 140 PRO A O 1
ATOM 1032 N N . PHE A 1 142 ? 22.841 61.347 4.578 1.00 11.26 141 PHE A N 1
ATOM 1033 C CA . PHE A 1 142 ? 23.863 60.700 3.773 1.00 11.93 141 PHE A CA 1
ATOM 1034 C C . PHE A 1 142 ? 24.534 59.594 4.550 1.00 12.72 141 PHE A C 1
ATOM 1035 O O . PHE A 1 142 ? 24.821 59.732 5.748 1.00 13.42 141 PHE A O 1
ATOM 1043 N N . LYS A 1 143 ? 24.860 58.529 3.814 1.00 13.39 142 LYS A N 1
ATOM 1044 C CA . LYS A 1 143 ? 25.815 57.517 4.260 1.00 14.05 142 LYS A CA 1
ATOM 1045 C C . LYS A 1 143 ? 27.154 57.840 3.600 1.00 14.49 142 LYS A C 1
ATOM 1046 O O . LYS A 1 143 ? 27.213 58.457 2.540 1.00 14.40 142 LYS A O 1
ATOM 1052 N N . THR A 1 144 ? 28.241 57.461 4.266 1.00 14.62 143 THR A N 1
ATOM 1053 C CA . THR A 1 144 ? 29.575 57.542 3.707 1.00 14.89 143 THR A CA 1
ATOM 1054 C C . THR A 1 144 ? 30.346 56.312 4.164 1.00 15.01 143 THR A C 1
ATOM 1055 O O . THR A 1 144 ? 29.854 55.489 4.951 1.00 16.71 143 THR A O 1
ATOM 1059 N N . ASN A 1 145 ? 31.594 56.212 3.738 1.00 15.66 144 ASN A N 1
ATOM 1060 C CA . ASN A 1 145 ? 32.443 55.115 4.219 1.00 16.89 144 ASN A CA 1
ATOM 1061 C C . ASN A 1 145 ? 32.819 55.242 5.697 1.00 16.59 144 ASN A C 1
ATOM 1062 O O . ASN A 1 145 ? 33.282 54.281 6.296 1.00 18.25 144 ASN A O 1
ATOM 1067 N N . HIS A 1 146 ? 32.611 56.431 6.287 1.00 15.26 145 HIS A N 1
ATOM 1068 C CA . HIS A 1 146 ? 33.029 56.748 7.623 1.00 16.75 145 HIS A CA 1
ATOM 1069 C C . HIS A 1 146 ? 31.951 57.487 8.375 1.00 15.37 145 HIS A C 1
ATOM 1070 O O . HIS A 1 146 ? 32.217 58.534 8.923 1.00 19.80 145 HIS A O 1
ATOM 1077 N N . GLY A 1 147 ? 30.739 56.949 8.384 1.00 15.16 146 GLY A N 1
ATOM 1078 C CA . GLY A 1 147 ? 29.673 57.560 9.177 1.00 14.81 146 GLY A CA 1
ATOM 1079 C C . GLY A 1 147 ? 28.823 58.527 8.387 1.00 13.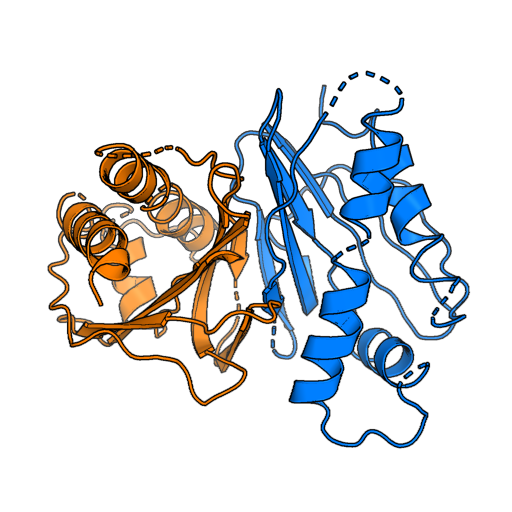40 146 GLY A C 1
ATOM 1080 O O . GLY A 1 147 ? 29.091 58.838 7.221 1.00 16.15 146 GLY A O 1
ATOM 1081 N N . GLU A 1 148 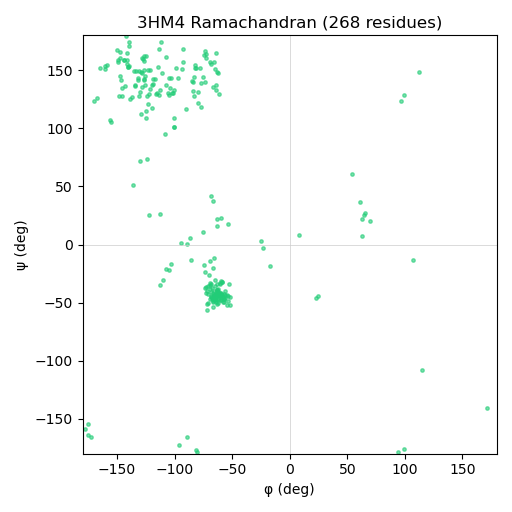? 27.871 59.105 9.088 1.00 11.17 147 GLU A N 1
ATOM 1082 C CA . GLU A 1 148 ? 26.823 59.881 8.443 1.00 10.87 147 GLU A CA 1
ATOM 1083 C C . GLU A 1 148 ? 26.921 61.375 8.634 1.00 10.34 147 GLU A C 1
ATOM 1084 O O . GLU A 1 148 ? 27.612 61.878 9.518 1.00 10.44 147 GLU A O 1
ATOM 1090 N N . PHE A 1 149 ? 26.217 62.082 7.752 1.00 10.14 148 PHE A N 1
ATOM 1091 C CA . PHE A 1 149 ? 25.974 63.512 7.914 1.00 9.78 148 PHE A CA 1
ATOM 1092 C C . PHE A 1 149 ? 24.635 63.801 7.252 1.00 9.50 148 PHE A C 1
ATOM 1093 O O . PHE A 1 149 ? 24.135 62.996 6.474 1.00 10.38 148 PHE A O 1
ATOM 1101 N N . THR A 1 150 ? 24.124 64.989 7.516 1.00 9.93 149 THR A N 1
ATOM 1102 C CA . THR A 1 150 ? 22.888 65.450 6.907 1.00 9.86 149 THR A CA 1
ATOM 1103 C C . THR A 1 150 ? 23.059 66.881 6.419 1.00 9.87 149 THR A C 1
ATOM 1104 O O . THR A 1 150 ? 23.616 67.695 7.145 1.00 11.59 149 THR A O 1
ATOM 1108 N N . VAL A 1 151 ? 22.573 67.178 5.213 1.00 10.43 150 VAL A N 1
ATOM 1109 C CA A VAL A 1 151 ? 22.520 68.527 4.650 0.50 10.90 150 VAL A CA 1
ATOM 1110 C CA B VAL A 1 151 ? 22.565 68.529 4.688 0.50 10.97 150 VAL A CA 1
ATOM 1111 C C . VAL A 1 151 ? 21.113 69.040 4.852 1.00 10.68 150 VAL A C 1
ATOM 1112 O O . VAL A 1 151 ? 20.139 68.291 4.657 1.00 11.38 150 VAL A O 1
ATOM 1119 N N . GLU A 1 152 ? 20.977 70.306 5.264 1.00 10.90 151 GLU A N 1
ATOM 1120 C CA . GLU A 1 152 ? 19.668 70.932 5.406 1.00 10.58 151 GLU A CA 1
ATOM 1121 C C . GLU A 1 152 ? 19.665 72.250 4.680 1.00 10.46 151 GLU A C 1
ATOM 1122 O O . GLU A 1 152 ? 20.713 72.916 4.570 1.00 11.21 151 GLU A O 1
ATOM 1128 N N . PHE A 1 153 ? 18.513 72.634 4.163 1.00 10.33 152 PHE A N 1
ATOM 1129 C CA . PHE A 1 153 ? 18.397 73.945 3.566 1.00 10.39 152 PHE A CA 1
ATOM 1130 C C . PHE A 1 153 ? 17.007 74.491 3.758 1.00 9.86 152 PHE A C 1
ATOM 1131 O O . PHE A 1 153 ? 16.047 73.750 4.029 1.00 10.89 152 PHE A O 1
ATOM 1139 N N . CYS A 1 154 ? 16.900 75.805 3.625 1.00 9.83 153 CYS A N 1
ATOM 1140 C CA . CYS A 1 154 ? 15.596 76.460 3.642 1.00 10.18 153 CYS A CA 1
ATOM 1141 C C . CYS A 1 154 ? 15.655 77.696 2.755 1.00 11.11 153 CYS A C 1
ATOM 1142 O O . CYS A 1 154 ? 16.737 78.234 2.514 1.00 10.16 153 CYS A O 1
ATOM 1145 N N . LEU A 1 155 ? 14.476 78.115 2.289 1.00 12.09 154 LEU A N 1
ATOM 1146 C CA . LEU A 1 155 ? 14.322 79.346 1.514 1.00 13.12 154 LEU A CA 1
ATOM 1147 C C . LEU A 1 155 ? 13.018 80.004 1.895 1.00 14.26 154 LEU A C 1
ATOM 1148 O O . LEU A 1 155 ? 12.015 79.307 2.021 1.00 15.66 154 LEU A O 1
ATOM 1153 N N . GLU A 1 156 ? 13.023 81.312 2.080 1.00 13.27 155 GLU A N 1
ATOM 1154 C CA . GLU A 1 156 ? 11.789 82.049 2.421 1.00 14.81 155 GLU A CA 1
ATOM 1155 C C . GLU A 1 156 ? 11.715 83.367 1.685 1.00 15.67 155 GLU A C 1
ATOM 1156 O O . GLU A 1 156 ? 12.731 83.942 1.316 1.00 16.62 155 GLU A O 1
ATOM 1163 N N . ILE B 1 7 ? 36.684 101.020 16.445 1.00 22.86 6 ILE B N 1
ATOM 1164 C CA . ILE B 1 7 ? 36.443 100.458 15.084 1.00 21.98 6 ILE B CA 1
ATOM 1165 C C . ILE B 1 7 ? 35.111 101.008 14.557 1.00 20.18 6 ILE B C 1
ATOM 1166 O O . ILE B 1 7 ? 34.027 100.625 15.019 1.00 20.56 6 ILE B O 1
ATOM 1171 N N . GLU B 1 8 ? 35.172 101.896 13.585 1.00 17.47 7 GLU B N 1
ATOM 1172 C CA . GLU B 1 8 ? 33.988 102.556 13.060 1.00 18.42 7 GLU B CA 1
ATOM 1173 C C . GLU B 1 8 ? 32.922 101.594 12.534 1.00 17.68 7 GLU B C 1
ATOM 1174 O O . GLU B 1 8 ? 31.742 101.773 12.808 1.00 17.85 7 GLU B O 1
ATOM 1180 N N . ILE B 1 9 ? 33.356 100.566 11.804 1.00 16.83 8 ILE B N 1
ATOM 1181 C CA . ILE B 1 9 ? 32.433 99.630 11.171 1.00 15.83 8 ILE B CA 1
ATOM 1182 C C . ILE B 1 9 ? 31.670 98.798 12.221 1.00 15.43 8 ILE B C 1
ATOM 1183 O O . ILE B 1 9 ? 30.663 98.224 11.884 1.00 15.33 8 ILE B O 1
ATOM 1188 N N . ALA B 1 10 ? 32.177 98.708 13.447 1.00 14.48 9 ALA B N 1
ATOM 1189 C CA . ALA B 1 10 ? 31.464 98.000 14.533 1.00 13.45 9 ALA B CA 1
ATOM 1190 C C . ALA B 1 10 ? 30.205 98.743 15.010 1.00 12.62 9 ALA B C 1
ATOM 1191 O O . ALA B 1 10 ? 29.305 98.122 15.547 1.00 13.53 9 ALA B O 1
ATOM 1193 N N . LYS B 1 11 ? 30.160 100.057 14.851 1.00 13.70 10 LYS B N 1
ATOM 1194 C CA . LYS B 1 11 ? 29.095 100.873 15.416 1.00 12.43 10 LYS B CA 1
ATOM 1195 C C . LYS B 1 11 ? 27.676 100.467 14.998 1.00 11.49 10 LYS B C 1
ATOM 1196 O O . LYS B 1 11 ? 26.801 100.366 15.878 1.00 13.27 10 LYS B O 1
ATOM 1202 N N . PRO B 1 12 ? 27.422 100.148 13.717 1.00 13.31 11 PRO B N 1
ATOM 1203 C CA . PRO B 1 12 ? 26.073 99.712 13.369 1.00 14.68 11 PRO B CA 1
ATOM 1204 C C . PRO B 1 12 ? 25.630 98.440 14.100 1.00 12.09 11 PRO B C 1
ATOM 1205 O O . PRO B 1 12 ? 24.460 98.289 14.438 1.00 12.29 11 PRO B O 1
ATOM 1209 N N . PHE B 1 13 ? 26.573 97.544 14.341 1.00 11.95 12 PHE B N 1
ATOM 1210 C CA . PHE B 1 13 ? 26.281 96.280 15.005 1.00 13.34 12 PHE B CA 1
ATOM 1211 C C . PHE B 1 13 ? 26.022 96.518 16.489 1.00 12.55 12 PHE B C 1
ATOM 1212 O O . PHE B 1 13 ? 25.124 95.875 17.071 1.00 13.48 12 PHE B O 1
ATOM 1220 N N . VAL B 1 14 ? 26.744 97.434 17.120 1.00 12.81 13 VAL B N 1
ATOM 1221 C CA . VAL B 1 14 ? 26.520 97.799 18.529 1.00 14.09 13 VAL B CA 1
ATOM 1222 C C . VAL B 1 14 ? 25.164 98.482 18.713 1.00 12.09 13 VAL B C 1
ATOM 1223 O O . VAL B 1 14 ? 24.392 98.160 19.632 1.00 13.80 13 VAL B O 1
ATOM 1227 N N . THR B 1 15 ? 24.873 99.438 17.840 1.00 12.12 14 THR B N 1
ATOM 1228 C CA . THR B 1 15 ? 23.601 100.152 17.863 1.00 12.85 14 THR B CA 1
ATOM 1229 C C . THR B 1 15 ? 22.444 99.170 17.733 1.00 10.52 14 THR B C 1
ATOM 1230 O O . THR B 1 15 ? 21.475 99.214 18.497 1.00 11.81 14 THR B O 1
ATOM 1234 N N . ALA B 1 16 ? 22.542 98.256 16.783 1.00 10.10 15 ALA B N 1
ATOM 1235 C CA . ALA B 1 16 ? 21.465 97.278 16.568 1.00 9.78 15 ALA B CA 1
ATOM 1236 C C . ALA B 1 16 ? 21.298 96.349 17.761 1.00 10.06 15 ALA B C 1
ATOM 1237 O O . ALA B 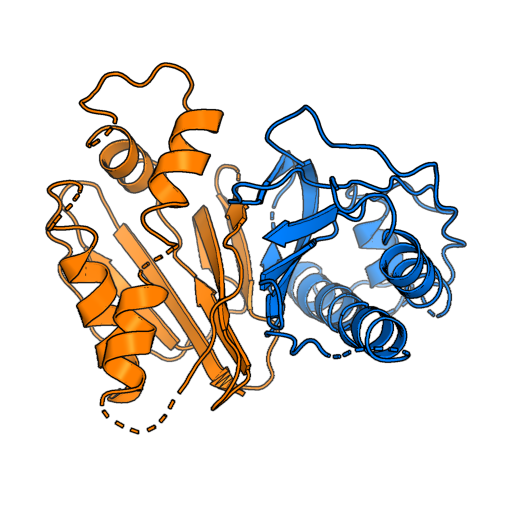1 16 ? 20.183 96.093 18.204 1.00 10.35 15 ALA B O 1
ATOM 1239 N N . THR B 1 17 ? 22.409 95.869 18.300 1.00 9.86 16 THR B N 1
ATOM 1240 C CA . THR B 1 17 ? 22.355 94.959 19.430 1.00 10.65 16 THR B CA 1
ATOM 1241 C C . THR B 1 17 ? 21.726 95.589 20.643 1.00 9.34 16 THR B C 1
ATOM 1242 O O . THR B 1 17 ? 20.823 95.003 21.271 1.00 10.56 16 THR B O 1
ATOM 1246 N N . THR B 1 18 ? 22.204 96.777 21.002 1.00 10.25 17 THR B N 1
ATOM 1247 C CA . THR B 1 18 ? 21.684 97.470 22.151 1.00 11.66 17 THR B CA 1
ATOM 1248 C C . THR B 1 18 ? 20.208 97.831 21.972 1.00 11.92 17 THR B C 1
ATOM 1249 O O . THR B 1 18 ? 19.413 97.692 22.898 1.00 12.68 17 THR B O 1
ATOM 1253 N N . ASN B 1 19 ? 19.819 98.270 20.780 1.00 9.89 18 ASN B N 1
ATOM 1254 C CA . ASN B 1 19 ? 18.442 98.661 20.536 1.00 9.93 18 ASN B CA 1
ATOM 1255 C C . ASN B 1 19 ? 17.496 97.457 20.603 1.00 9.64 18 ASN B C 1
ATOM 1256 O O . ASN B 1 19 ? 16.425 97.526 21.206 1.00 10.33 18 ASN B O 1
ATOM 1261 N N . VAL B 1 20 ? 17.881 96.366 19.945 1.00 10.03 19 VAL B N 1
ATOM 1262 C CA . VAL B 1 20 ? 17.014 95.172 19.933 1.00 9.95 19 VAL B CA 1
ATOM 1263 C C . VAL B 1 20 ? 16.840 94.593 21.327 1.00 10.33 19 VAL B C 1
ATOM 1264 O O . VAL B 1 20 ? 15.710 94.286 21.741 1.00 10.25 19 VAL B O 1
ATOM 1268 N N . LEU B 1 21 ? 17.915 94.464 22.098 1.00 10.76 20 LEU B N 1
ATOM 1269 C CA A LEU B 1 21 ? 17.751 93.869 23.415 0.50 10.26 20 LEU B CA 1
ATOM 1270 C CA B LEU B 1 21 ? 17.808 93.890 23.439 0.50 10.40 20 LEU B CA 1
ATOM 1271 C C . LEU B 1 21 ? 16.931 94.762 24.354 1.00 10.14 20 LEU B C 1
ATOM 1272 O O . LEU B 1 21 ? 16.148 94.263 25.150 1.00 11.30 20 LEU B O 1
ATOM 1281 N N . SER B 1 22 ? 17.100 96.076 24.244 1.00 10.19 21 SER B N 1
ATOM 1282 C CA . SER B 1 22 ? 16.293 96.994 25.075 1.00 10.20 21 SER B CA 1
ATOM 1283 C C . SER B 1 22 ? 14.826 96.996 24.677 1.00 11.49 21 SER B C 1
ATOM 1284 O O . SER B 1 22 ? 13.948 96.897 25.541 1.00 13.49 21 SER B O 1
ATOM 1287 N N . THR B 1 23 ? 14.531 97.102 23.387 1.00 10.35 22 THR B N 1
ATOM 1288 C CA . THR B 1 23 ? 13.153 97.214 22.920 1.00 12.10 22 THR B CA 1
ATOM 1289 C C . THR B 1 23 ? 12.370 95.895 22.965 1.00 12.38 22 THR B C 1
ATOM 1290 O O . THR B 1 23 ? 11.160 95.937 23.136 1.00 15.78 22 THR B O 1
ATOM 1302 N N . ALA B 1 25 ? 13.640 92.708 24.733 1.00 12.25 24 ALA B N 1
ATOM 1303 C CA . ALA B 1 25 ? 13.912 91.815 25.860 1.00 12.52 24 ALA B CA 1
ATOM 1304 C C . ALA B 1 25 ? 14.054 92.498 27.194 1.00 13.48 24 ALA B C 1
ATOM 1305 O O . ALA B 1 25 ? 14.387 91.811 28.158 1.00 15.06 24 ALA B O 1
ATOM 1307 N N . GLY B 1 26 ? 13.867 93.818 27.256 1.00 12.75 25 GLY B N 1
ATOM 1308 C CA . GLY B 1 26 ? 13.983 94.519 28.522 1.00 13.49 25 GLY B CA 1
ATOM 1309 C C . GLY B 1 26 ? 15.376 94.481 29.127 1.00 11.85 25 GLY B C 1
ATOM 1310 O O . GLY B 1 26 ? 15.505 94.595 30.348 1.00 13.86 25 GLY B O 1
ATOM 1311 N N . ILE B 1 27 ? 16.408 94.316 28.284 1.00 11.52 26 ILE B N 1
ATOM 1312 C CA . ILE B 1 27 ? 17.772 94.177 28.769 1.00 11.03 26 ILE B CA 1
ATOM 1313 C C . ILE B 1 27 ? 18.615 95.311 28.189 1.00 10.88 26 ILE B C 1
ATOM 1314 O O . ILE B 1 27 ? 18.500 95.646 27.013 1.00 11.84 26 ILE B O 1
ATOM 1319 N N . GLN B 1 28 ? 19.446 95.884 29.037 1.00 9.93 27 GLN B N 1
ATOM 1320 C CA . GLN B 1 28 ? 20.330 96.975 28.674 1.00 9.62 27 GLN B CA 1
ATOM 1321 C C . GLN B 1 28 ? 21.769 96.481 28.629 1.00 10.57 27 GLN B C 1
ATOM 1322 O O . GLN B 1 28 ? 22.440 96.401 29.667 1.00 10.91 27 GLN B O 1
ATOM 1328 N N . PRO B 1 29 ? 22.262 96.099 27.435 1.00 9.60 28 PRO B N 1
ATOM 1329 C CA . PRO B 1 29 ? 23.629 95.659 27.355 1.00 10.36 28 PRO B CA 1
ATOM 1330 C C . PRO B 1 29 ? 24.602 96.834 27.375 1.00 11.30 28 PRO B C 1
ATOM 1331 O O . PRO B 1 29 ? 24.330 97.848 26.724 1.00 13.46 28 PRO B O 1
ATOM 1335 N N . ILE B 1 30 ? 25.701 96.671 28.108 1.00 11.27 29 ILE B N 1
ATOM 1336 C CA . ILE B 1 30 ? 26.707 97.727 28.226 1.00 12.27 29 ILE B CA 1
ATOM 1337 C C . ILE B 1 30 ? 27.842 97.342 27.266 1.00 12.41 29 ILE B C 1
ATOM 1338 O O . ILE B 1 30 ? 28.532 96.356 27.522 1.00 13.95 29 ILE B O 1
ATOM 1343 N N . PRO B 1 31 ? 27.987 98.079 26.141 1.00 13.36 30 PRO B N 1
ATOM 1344 C CA . PRO B 1 31 ? 29.032 97.666 25.203 1.00 13.73 30 PRO B CA 1
ATOM 1345 C C . PRO B 1 31 ? 30.438 98.007 25.711 1.00 15.93 30 PRO B C 1
ATOM 1346 O O . PRO B 1 31 ? 30.617 99.071 26.331 1.00 16.59 30 PRO B O 1
ATOM 1350 N N . GLY B 1 32 ? 31.374 97.086 25.503 1.00 15.11 31 GLY B N 1
ATOM 1351 C CA . GLY B 1 32 ? 32.815 97.335 25.701 1.00 17.23 31 GLY B CA 1
ATOM 1352 C C . GLY B 1 32 ? 33.452 97.697 24.359 1.00 17.12 31 GLY B C 1
ATOM 1353 O O . GLY B 1 32 ? 32.806 97.861 23.330 1.00 18.44 31 GLY B O 1
ATOM 1354 N N . GLN B 1 33 ? 34.775 97.803 24.355 1.00 18.72 32 GLN B N 1
ATOM 1355 C CA A GLN B 1 33 ? 35.564 98.170 23.188 0.50 18.13 32 GLN B CA 1
ATOM 1356 C CA B GLN B 1 33 ? 35.512 98.186 23.156 0.50 18.01 32 GLN B CA 1
ATOM 1357 C C . GLN B 1 33 ? 35.618 97.018 22.171 1.00 15.69 32 GLN B C 1
ATOM 1358 O O . GLN B 1 33 ? 35.996 95.901 22.549 1.00 18.05 32 GLN B O 1
ATOM 1369 N N . PRO B 1 34 ? 35.270 97.284 20.897 1.00 15.95 33 PRO B N 1
ATOM 1370 C CA . PRO B 1 34 ? 35.460 96.226 19.888 1.00 15.90 33 PRO B CA 1
ATOM 1371 C C . PRO B 1 34 ? 36.940 95.854 19.741 1.00 17.06 33 PRO B C 1
ATOM 1372 O O . PRO B 1 34 ? 37.799 96.735 19.949 1.00 19.06 33 PRO B O 1
ATOM 1376 N N . TYR B 1 35 ? 37.230 94.589 19.437 1.00 15.65 34 TYR B N 1
ATOM 1377 C CA . TYR B 1 35 ? 38.605 94.105 19.225 1.00 16.50 34 TYR B CA 1
ATOM 1378 C C . TYR B 1 35 ? 38.659 93.091 18.085 1.00 17.05 34 TYR B C 1
ATOM 1379 O O . TYR B 1 35 ? 37.655 92.493 17.700 1.00 16.28 34 TYR B O 1
ATOM 1388 N N . VAL B 1 36 ? 39.854 92.933 17.537 1.00 18.13 35 VAL B N 1
ATOM 1389 C CA . VAL B 1 36 ? 40.123 91.935 16.508 1.00 17.30 35 VAL B CA 1
ATOM 1390 C C . VAL B 1 36 ? 40.378 90.624 17.233 1.00 18.75 35 VAL B C 1
ATOM 1391 O O . VAL B 1 36 ? 41.248 90.532 18.102 1.00 22.31 35 VAL B O 1
ATOM 1395 N N . LYS B 1 37 ? 39.679 89.571 16.840 1.00 19.38 36 LYS B N 1
ATOM 1396 C CA . LYS B 1 37 ? 39.874 88.266 17.483 1.00 19.28 36 LYS B CA 1
ATOM 1397 C C . LYS B 1 37 ? 41.296 87.733 17.238 1.00 20.83 36 LYS B C 1
ATOM 1398 O O . LYS B 1 37 ? 41.784 87.827 16.124 1.00 21.43 36 LYS B O 1
ATOM 1404 N N . LYS B 1 38 ? 41.892 87.178 18.283 1.00 22.41 37 LYS B N 1
ATOM 1405 C CA . LYS B 1 38 ? 43.177 86.462 18.187 1.00 24.57 37 LYS B CA 1
ATOM 1406 C C . LYS B 1 38 ? 42.995 84.926 18.225 1.00 25.92 37 LYS B C 1
ATOM 1407 O O . LYS B 1 38 ? 43.938 84.200 17.875 1.00 28.42 37 LYS B O 1
ATOM 1410 N N . ASN B 1 39 ? 41.818 84.446 18.666 1.00 24.24 38 ASN B N 1
ATOM 1411 C CA A ASN B 1 39 ? 41.493 83.009 18.728 0.50 23.65 38 ASN B CA 1
ATOM 1412 C CA B ASN B 1 39 ? 41.456 83.017 18.748 0.50 23.14 38 ASN B CA 1
ATOM 1413 C C . ASN B 1 39 ? 40.654 82.579 17.507 1.00 21.87 38 ASN B C 1
ATOM 1414 O O . ASN B 1 39 ? 40.108 83.427 16.769 1.00 21.12 38 ASN B O 1
ATOM 1423 N N . ASN B 1 40 ? 40.562 81.265 17.295 1.00 21.12 39 ASN B N 1
ATOM 1424 C CA . ASN B 1 40 ? 39.835 80.677 16.146 1.00 20.00 39 ASN B CA 1
ATOM 1425 C C . ASN B 1 40 ? 38.382 80.294 16.467 1.00 19.19 39 ASN B C 1
ATOM 1426 O O . ASN B 1 40 ? 37.729 79.759 15.592 1.00 19.55 39 ASN B O 1
ATOM 1431 N N . VAL B 1 41 ? 37.929 80.548 17.697 1.00 17.38 40 VAL B N 1
ATOM 1432 C CA . VAL B 1 41 ? 36.589 80.220 18.165 1.00 16.51 40 VAL B CA 1
ATOM 1433 C C . VAL B 1 41 ? 36.026 81.267 19.131 1.00 15.48 40 VAL B C 1
ATOM 1434 O O . VAL B 1 41 ? 36.772 82.068 19.711 1.00 17.77 40 VAL B O 1
ATOM 1438 N N . ALA B 1 42 ? 34.700 81.274 19.235 1.00 13.89 41 ALA B N 1
ATOM 1439 C CA . ALA B 1 42 ? 33.963 81.879 20.340 1.00 13.64 41 ALA B CA 1
ATOM 1440 C C . ALA B 1 42 ? 33.263 80.711 21.032 1.00 13.90 41 ALA B C 1
ATOM 1441 O O . ALA B 1 42 ? 32.603 79.890 20.389 1.00 15.68 41 ALA B O 1
ATOM 1443 N N . LYS B 1 43 ? 33.396 80.613 22.351 1.00 13.56 42 LYS B N 1
ATOM 1444 C CA . LYS B 1 43 ? 32.804 79.532 23.123 1.00 14.55 42 LYS B CA 1
ATOM 1445 C C . LYS B 1 43 ? 31.627 80.055 23.927 1.00 13.16 42 LYS B C 1
ATOM 1446 O O . LYS B 1 43 ? 31.685 81.141 24.526 1.00 14.41 42 LYS B O 1
ATOM 1452 N N . GLY B 1 44 ? 30.546 79.288 23.951 1.00 13.01 43 GLY B N 1
ATOM 1453 C CA . GLY B 1 44 ? 29.416 79.655 24.750 1.00 13.15 43 GLY B CA 1
ATOM 1454 C C . GLY B 1 44 ? 28.358 78.596 24.786 1.00 11.89 43 GLY B C 1
ATOM 1455 O O . GLY B 1 44 ? 28.624 77.458 24.408 1.00 12.45 43 GLY B O 1
ATOM 1456 N N . ASP B 1 45 ? 27.160 78.962 25.255 1.00 11.82 44 ASP B N 1
ATOM 1457 C CA . ASP B 1 45 ? 26.080 77.980 25.484 1.00 11.80 44 ASP B CA 1
ATOM 1458 C C . ASP B 1 45 ? 24.926 78.108 24.517 1.00 11.69 44 ASP B C 1
ATOM 1459 O O . ASP B 1 45 ? 24.318 77.105 24.192 1.00 12.00 44 ASP B O 1
ATOM 1464 N N . VAL B 1 46 ? 24.653 79.320 24.039 1.00 10.76 45 VAL B N 1
ATOM 1465 C CA . VAL B 1 46 ? 23.652 79.551 23.011 1.00 10.12 45 VAL B CA 1
ATOM 1466 C C . VAL B 1 46 ? 24.244 80.575 22.066 1.00 9.63 45 VAL B C 1
ATOM 1467 O O . VAL B 1 46 ? 24.668 81.651 22.524 1.00 11.17 45 VAL B O 1
ATOM 1471 N N . SER B 1 47 ? 24.305 80.267 20.784 1.00 9.56 46 SER B N 1
ATOM 1472 C CA . SER B 1 47 ? 24.734 81.203 19.775 1.00 9.36 46 SER B CA 1
ATOM 1473 C C . SER B 1 47 ? 23.679 81.334 18.688 1.00 8.77 46 SER B C 1
ATOM 1474 O O . SER B 1 47 ? 22.773 80.526 18.541 1.00 10.12 46 SER B O 1
ATOM 1477 N N . ALA B 1 48 ? 23.805 82.413 17.928 1.00 8.58 47 ALA B N 1
ATOM 1478 C CA . ALA B 1 48 ? 23.044 82.554 16.704 1.00 8.71 47 ALA B CA 1
ATOM 1479 C C . ALA B 1 48 ? 23.946 83.184 15.664 1.00 8.15 47 ALA B C 1
ATOM 1480 O O . ALA B 1 48 ? 24.886 83.907 16.010 1.00 10.22 47 ALA B O 1
ATOM 1482 N N . VAL B 1 49 ? 23.670 82.892 14.403 1.00 8.10 48 VAL B N 1
ATOM 1483 C CA . VAL B 1 49 ? 24.509 83.365 13.303 1.00 8.57 48 VAL B CA 1
ATOM 1484 C C . VAL B 1 49 ? 23.635 83.635 12.090 1.00 8.06 48 VAL B C 1
ATOM 1485 O O . VAL B 1 49 ? 22.691 82.890 11.833 1.00 9.72 48 VAL B O 1
ATOM 1489 N N . VAL B 1 50 ? 23.964 84.711 11.374 1.00 8.39 49 VAL B N 1
ATOM 1490 C CA . VAL B 1 50 ? 23.231 85.072 10.180 1.00 9.59 49 VAL B CA 1
ATOM 1491 C C . VAL B 1 50 ? 24.162 85.691 9.151 1.00 10.09 49 VAL B C 1
ATOM 1492 O O . VAL B 1 50 ? 24.943 86.578 9.454 1.00 11.28 49 VAL B O 1
ATOM 1496 N N . GLY B 1 51 ? 24.104 85.149 7.950 1.00 8.77 50 GLY B N 1
ATOM 1497 C CA . GLY B 1 51 ? 24.933 85.620 6.866 1.00 9.06 50 GLY B CA 1
ATOM 1498 C C . GLY B 1 51 ? 24.418 86.912 6.239 1.00 9.38 50 GLY B C 1
ATOM 1499 O O . GLY B 1 51 ? 23.223 87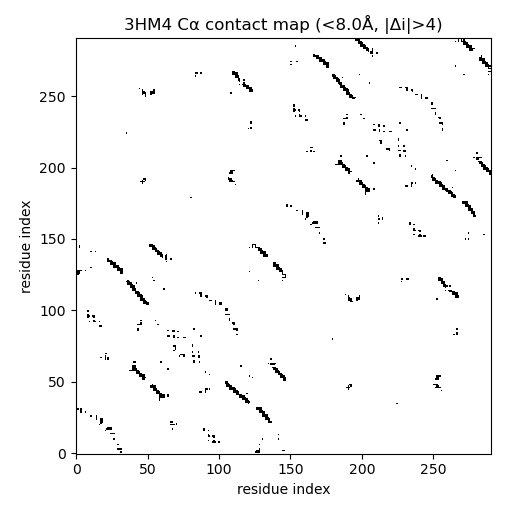.185 6.239 1.00 9.48 50 GLY B O 1
ATOM 1500 N N . ILE B 1 52 ? 25.349 87.676 5.696 1.00 9.56 51 ILE B N 1
ATOM 1501 C CA . ILE B 1 52 ? 25.049 88.907 4.983 1.00 9.65 51 ILE B CA 1
ATOM 1502 C C . ILE B 1 52 ? 25.831 88.928 3.663 1.00 8.59 51 ILE B C 1
ATOM 1503 O O . ILE B 1 52 ? 26.899 88.328 3.545 1.00 10.64 51 ILE B O 1
ATOM 1508 N N . THR B 1 53 ? 25.247 89.581 2.659 1.00 10.22 52 THR B N 1
ATOM 1509 C CA . THR B 1 53 ? 25.853 89.708 1.336 1.00 10.11 52 THR B CA 1
ATOM 1510 C C . THR B 1 53 ? 25.613 91.121 0.791 1.00 11.34 52 THR B C 1
ATOM 1511 O O . THR B 1 53 ? 24.869 91.907 1.377 1.00 13.03 52 THR B O 1
ATOM 1515 N N . GLY B 1 54 ? 26.211 91.424 -0.348 1.00 10.58 53 GLY B N 1
ATOM 1516 C CA . GLY B 1 54 ? 26.025 92.706 -1.006 1.00 12.08 53 GLY B CA 1
ATOM 1517 C C . GLY B 1 54 ? 27.314 93.494 -1.042 1.00 13.25 53 GLY B C 1
ATOM 1518 O O . GLY B 1 54 ? 28.236 93.130 -1.763 1.00 14.87 53 GLY B O 1
ATOM 1519 N N . HIS B 1 55 ? 27.407 94.552 -0.237 1.00 12.35 54 HIS B N 1
ATOM 1520 C CA . HIS B 1 55 ? 28.611 95.387 -0.237 1.00 12.39 54 HIS B CA 1
ATOM 1521 C C . HIS B 1 55 ? 29.866 94.525 -0.005 1.00 13.52 54 HIS B C 1
ATOM 1522 O O . HIS B 1 55 ? 30.889 94.702 -0.663 1.00 14.16 54 HIS B O 1
ATOM 1529 N N . LYS B 1 56 ? 29.757 93.615 0.954 1.00 13.67 55 LYS B N 1
ATOM 1530 C CA . LYS B 1 56 ? 30.723 92.548 1.211 1.00 12.75 55 LYS B CA 1
ATOM 1531 C C . LYS B 1 56 ? 29.920 91.320 1.569 1.00 13.04 55 LYS B C 1
ATOM 1532 O O . LYS B 1 56 ? 28.714 91.405 1.849 1.00 12.89 55 LYS B O 1
ATOM 1538 N N . ASN B 1 57 ? 30.592 90.177 1.526 1.00 12.15 56 ASN B N 1
ATOM 1539 C CA . ASN B 1 57 ? 30.004 88.955 2.030 1.00 12.44 56 ASN B CA 1
ATOM 1540 C C . ASN B 1 57 ? 30.517 88.759 3.435 1.00 11.95 56 ASN B C 1
ATOM 1541 O O . ASN B 1 57 ? 31.671 89.028 3.728 1.00 13.53 56 ASN B O 1
ATOM 1546 N N . GLY B 1 58 ? 29.671 88.251 4.323 1.00 10.81 57 GLY B N 1
ATOM 1547 C CA . GLY B 1 58 ? 30.070 88.148 5.689 1.00 11.01 57 GLY B CA 1
ATOM 1548 C C . GLY B 1 58 ? 29.025 87.513 6.564 1.00 9.65 57 GLY B C 1
ATOM 1549 O O . GLY B 1 58 ? 28.160 86.796 6.088 1.00 10.46 57 GLY B O 1
ATOM 1550 N N . SER B 1 59 ? 29.132 87.785 7.856 1.00 10.37 58 SER B N 1
ATOM 1551 C CA . SER B 1 59 ? 28.306 87.165 8.836 1.00 10.27 58 SER B CA 1
ATOM 1552 C C . SER B 1 59 ? 28.288 87.959 10.123 1.00 9.58 58 SER B C 1
ATOM 1553 O O . SER B 1 59 ? 29.220 88.689 10.421 1.00 10.45 58 SER B O 1
ATOM 1556 N N . ILE B 1 60 ? 27.173 87.809 10.865 1.00 9.73 59 ILE B N 1
ATOM 1557 C CA . ILE B 1 60 ? 26.971 88.371 12.176 1.00 9.20 59 ILE B CA 1
ATOM 1558 C C . ILE B 1 60 ? 26.643 87.216 13.095 1.00 9.54 59 ILE B C 1
ATOM 1559 O O . ILE B 1 60 ? 25.763 86.423 12.773 1.00 9.93 59 ILE B O 1
ATOM 1564 N N . SER B 1 61 ? 27.349 87.077 14.212 1.00 9.62 60 SER B N 1
ATOM 1565 C CA . SER B 1 61 ? 26.995 86.101 15.221 1.00 10.35 60 SER B CA 1
ATOM 1566 C C . SER B 1 61 ? 26.883 86.722 16.582 1.00 10.24 60 SER B C 1
ATOM 1567 O O . SER B 1 61 ? 27.420 87.796 16.852 1.00 10.73 60 SER B O 1
ATOM 1570 N N . VAL B 1 62 ? 26.166 86.012 17.446 1.00 9.83 61 VAL B N 1
ATOM 1571 C CA A VAL B 1 62 ? 26.061 86.378 18.853 0.50 10.20 61 VAL B CA 1
ATOM 1572 C CA B VAL B 1 62 ? 26.052 86.383 18.845 0.50 10.79 61 VAL B CA 1
ATOM 1573 C C . VAL B 1 62 ? 26.229 85.102 19.674 1.00 10.45 61 VAL B C 1
ATOM 1574 O O . VAL B 1 62 ? 25.622 84.081 19.365 1.00 10.72 61 VAL B O 1
ATOM 1581 N N . THR B 1 63 ? 27.096 85.152 20.675 1.00 10.06 62 THR B N 1
ATOM 1582 C CA . THR B 1 63 ? 27.354 84.005 21.560 1.00 9.41 62 THR B CA 1
ATOM 1583 C C . THR B 1 63 ? 27.083 84.436 22.988 1.00 10.27 62 THR B C 1
ATOM 1584 O O . THR B 1 63 ? 27.722 85.374 23.505 1.00 11.61 62 THR B O 1
ATOM 1588 N N . PHE B 1 64 ? 26.155 83.725 23.611 1.00 10.10 63 PHE B N 1
ATOM 1589 C CA . PHE B 1 64 ? 25.686 83.997 24.954 1.00 10.41 63 PHE B CA 1
ATOM 1590 C C . PHE B 1 64 ? 26.138 82.886 25.907 1.00 12.02 63 PHE B C 1
ATOM 1591 O O . PHE B 1 64 ? 26.216 81.710 25.539 1.00 12.46 63 PHE B O 1
ATOM 1599 N N . THR B 1 65 ? 26.389 83.290 27.152 1.00 13.66 64 THR B N 1
ATOM 1600 C CA . THR B 1 65 ? 26.419 82.358 28.261 1.00 14.83 64 THR B CA 1
ATOM 1601 C C . THR B 1 65 ? 24.955 81.883 28.474 1.00 13.94 64 THR B C 1
ATOM 1602 O O . THR B 1 65 ? 24.002 82.607 28.147 1.00 13.42 64 THR B O 1
ATOM 1606 N N . LYS B 1 66 ? 24.763 80.708 29.091 1.00 14.28 65 LYS B N 1
ATOM 1607 C CA A LYS B 1 66 ? 23.443 80.172 29.342 0.60 15.22 65 LYS B CA 1
ATOM 1608 C CA B LYS B 1 66 ? 23.383 80.223 29.264 0.40 14.86 65 LYS B CA 1
ATOM 1609 C C . LYS B 1 66 ? 22.539 81.146 30.138 1.00 14.39 65 LYS B C 1
ATOM 1610 O O . LYS B 1 66 ? 21.347 81.307 29.873 1.00 14.97 65 LYS B O 1
ATOM 1621 N N . GLN B 1 67 ? 23.145 81.735 31.177 1.00 15.58 66 GLN B N 1
ATOM 1622 C CA . GLN B 1 67 ? 22.421 82.643 32.046 1.00 14.88 66 GLN B CA 1
ATOM 1623 C C . GLN B 1 67 ? 21.790 83.798 31.255 1.00 14.41 66 GLN B C 1
ATOM 1624 O O . GLN B 1 67 ? 20.592 84.129 31.434 1.00 15.81 66 GLN B O 1
ATOM 1630 N N . CYS B 1 68 ? 22.584 84.390 30.348 1.00 14.86 67 CYS B N 1
ATOM 1631 C CA . CYS B 1 68 ? 22.092 85.525 29.583 1.00 14.70 67 CYS B CA 1
ATOM 1632 C C . CYS B 1 68 ? 21.036 85.083 28.571 1.00 13.39 67 CYS B C 1
ATOM 1633 O O . CYS B 1 68 ? 20.014 85.734 28.413 1.00 13.47 67 CYS B O 1
ATOM 1636 N N . ALA B 1 69 ? 21.288 83.960 27.895 1.00 12.00 68 ALA B N 1
ATOM 1637 C CA . ALA B 1 69 ? 20.331 83.443 26.925 1.00 12.97 68 ALA B CA 1
ATOM 1638 C C . ALA B 1 69 ? 18.982 83.131 27.572 1.00 13.07 68 ALA B C 1
ATOM 1639 O O . ALA B 1 69 ? 17.945 83.458 27.032 1.00 13.01 68 ALA B O 1
ATOM 1641 N N . ILE B 1 70 ? 19.004 82.521 28.764 1.00 13.86 69 ILE B N 1
ATOM 1642 C CA . ILE B 1 70 ? 17.762 82.218 29.476 1.00 15.03 69 ILE B CA 1
ATOM 1643 C C . ILE B 1 70 ? 16.982 83.479 29.810 1.00 15.01 69 ILE B C 1
ATOM 1644 O O . ILE B 1 70 ? 15.784 83.537 29.605 1.00 15.28 69 ILE B O 1
ATOM 1649 N N . ALA B 1 71 ? 17.697 84.530 30.236 1.00 14.85 70 ALA B N 1
ATOM 1650 C CA . ALA B 1 71 ? 17.056 85.800 30.578 1.00 14.38 70 ALA B CA 1
ATOM 1651 C C . ALA B 1 71 ? 16.425 86.452 29.349 1.00 13.01 70 ALA B C 1
ATOM 1652 O O . ALA B 1 71 ? 15.308 86.951 29.407 1.00 14.85 70 ALA B O 1
ATOM 1654 N N . VAL B 1 72 ? 17.108 86.373 28.209 1.00 13.01 71 VAL B N 1
ATOM 1655 C CA . VAL B 1 72 ? 16.528 86.905 26.975 1.00 13.98 71 VAL B CA 1
ATOM 1656 C C . VAL B 1 72 ? 15.274 86.157 26.561 1.00 13.80 71 VAL B C 1
ATOM 1657 O O . VAL B 1 72 ? 14.266 86.775 26.234 1.00 14.87 71 VAL B O 1
ATOM 1661 N N . VAL B 1 73 ? 15.333 84.815 26.620 1.00 13.34 72 VAL B N 1
ATOM 1662 C CA . VAL B 1 73 ? 14.202 84.000 26.208 1.00 14.73 72 VAL B CA 1
ATOM 1663 C C . VAL B 1 73 ? 13.015 84.218 27.160 1.00 15.83 72 VAL B C 1
ATOM 1664 O O . VAL B 1 73 ? 11.896 84.393 26.703 1.00 17.53 72 VAL B O 1
ATOM 1668 N N . LYS B 1 74 ? 13.276 84.248 28.472 1.00 15.65 73 LYS B N 1
ATOM 1669 C CA . LYS B 1 74 ? 12.191 84.502 29.433 1.00 17.04 73 LYS B CA 1
ATOM 1670 C C . LYS B 1 74 ? 11.507 85.844 29.206 1.00 18.43 73 LYS B C 1
ATOM 1671 O O . LYS B 1 74 ? 10.267 85.953 29.269 1.00 20.88 73 LYS B O 1
ATOM 1677 N N . ALA B 1 75 ? 12.310 86.867 28.944 1.00 18.58 74 ALA B N 1
ATOM 1678 C CA . ALA B 1 75 ? 11.763 88.204 28.713 1.00 20.19 74 ALA B CA 1
ATOM 1679 C C . ALA B 1 75 ? 10.880 88.252 27.491 1.00 21.99 74 ALA B C 1
ATOM 1680 O O . ALA B 1 75 ? 9.818 88.841 27.513 1.00 26.48 74 ALA B O 1
ATOM 1695 N N . LEU B 1 77 ? 9.306 85.651 26.053 1.00 22.37 76 LEU B N 1
ATOM 1696 C CA . LEU B 1 77 ? 8.153 84.735 26.241 1.00 24.65 76 LEU B CA 1
ATOM 1697 C C . LEU B 1 77 ? 7.274 85.170 27.416 1.00 28.76 76 LEU B C 1
ATOM 1698 O O . LEU B 1 77 ? 6.370 84.422 27.784 1.00 30.87 76 LEU B O 1
ATOM 1703 N N . GLY B 1 78 ? 7.508 86.339 28.019 1.00 31.16 77 GLY B N 1
ATOM 1704 C CA . GLY B 1 78 ? 6.679 86.804 29.155 1.00 33.43 77 GLY B CA 1
ATOM 1705 C C . GLY B 1 78 ? 6.726 85.877 30.358 1.00 35.24 77 GLY B C 1
ATOM 1706 O O . GLY B 1 78 ? 5.704 85.652 31.025 1.00 37.22 77 GLY B O 1
ATOM 1707 N N . ASP B 1 79 ? 7.909 85.309 30.604 1.00 35.87 78 ASP B N 1
ATOM 1708 C CA . ASP B 1 79 ? 8.173 84.323 31.656 1.00 36.98 78 ASP B CA 1
ATOM 1709 C C . ASP B 1 79 ? 7.389 83.000 31.513 1.00 37.67 78 ASP B C 1
ATOM 1710 O O . ASP B 1 79 ? 7.487 82.154 32.416 1.00 41.00 78 ASP B O 1
ATOM 1712 N N . ASP B 1 80 ? 6.680 82.805 30.389 1.00 36.36 79 ASP B N 1
ATOM 1713 C CA A ASP B 1 80 ? 5.874 81.612 30.123 0.50 35.30 79 ASP B CA 1
ATOM 1714 C CA B ASP B 1 80 ? 5.898 81.580 30.153 0.50 36.09 79 ASP B CA 1
ATOM 1715 C C . ASP B 1 80 ? 6.643 80.701 29.140 1.00 33.98 79 ASP B C 1
ATOM 1716 O O . ASP B 1 80 ? 6.202 80.477 28.000 1.00 33.89 79 ASP B O 1
ATOM 1725 N N . ILE B 1 81 ? 7.801 80.204 29.602 1.00 33.06 80 ILE B N 1
ATOM 1726 C CA . ILE B 1 81 ? 8.643 79.287 28.820 1.00 32.96 80 ILE B CA 1
ATOM 1727 C C . ILE B 1 81 ? 7.957 77.947 28.928 1.00 32.83 80 ILE B C 1
ATOM 1728 O O . ILE B 1 81 ? 7.752 77.429 30.048 1.00 35.48 80 ILE B O 1
ATOM 1733 N N . GLN B 1 82 ? 7.532 77.422 27.791 1.00 30.96 81 GLN B N 1
ATOM 1734 C CA . GLN B 1 82 ? 6.887 76.123 27.767 1.00 31.00 81 GLN B CA 1
ATOM 1735 C C . GLN B 1 82 ? 7.766 75.025 27.233 1.00 28.39 81 GLN B C 1
ATOM 1736 O O . GLN B 1 82 ? 7.518 73.855 27.567 1.00 29.81 81 GLN B O 1
ATOM 1742 N N . ASP B 1 83 ? 8.796 75.376 26.448 1.00 24.20 82 ASP B N 1
ATOM 1743 C CA . ASP B 1 83 ? 9.739 74.405 25.894 1.00 21.70 82 ASP B CA 1
ATOM 1744 C C . ASP B 1 83 ? 11.004 75.205 25.622 1.00 20.60 82 ASP B C 1
ATOM 1745 O O . ASP B 1 83 ? 11.046 75.976 24.662 1.00 21.32 82 ASP B O 1
ATOM 1750 N N . ILE B 1 84 ? 12.037 75.009 26.436 1.00 20.76 83 ILE B N 1
ATOM 1751 C CA . ILE B 1 84 ? 13.259 75.818 26.341 1.00 21.86 83 ILE B CA 1
ATOM 1752 C C . ILE B 1 84 ? 13.927 75.719 24.964 1.00 19.56 83 ILE B C 1
ATOM 1753 O O . ILE B 1 84 ? 14.462 76.713 24.480 1.00 19.79 83 ILE B O 1
ATOM 1758 N N . ILE B 1 85 ? 13.832 74.571 24.294 1.00 18.61 84 ILE B N 1
ATOM 1759 C CA . ILE B 1 85 ? 14.495 74.422 22.993 1.00 18.42 84 ILE B CA 1
ATOM 1760 C C . ILE B 1 85 ? 13.755 75.249 21.935 1.00 16.39 84 ILE B C 1
ATOM 1761 O O . ILE B 1 85 ? 14.348 76.119 21.284 1.00 15.76 84 ILE B O 1
ATOM 1766 N N . GLN B 1 86 ? 12.461 74.994 21.787 1.00 14.73 85 GLN B N 1
ATOM 1767 C CA . GLN B 1 86 ? 11.656 75.736 20.836 1.00 15.15 85 GLN B CA 1
ATOM 1768 C C . GLN B 1 86 ? 11.669 77.249 21.144 1.00 13.62 85 GLN B C 1
ATOM 1769 O O . GLN B 1 86 ? 11.794 78.078 20.224 1.00 13.36 85 GLN B O 1
ATOM 1775 N N . ASP B 1 87 ? 11.542 77.598 22.424 1.00 13.20 86 ASP B N 1
ATOM 1776 C CA . ASP B 1 87 ? 11.462 78.994 22.827 1.00 13.52 86 ASP B CA 1
ATOM 1777 C C . ASP B 1 87 ? 12.776 79.723 22.589 1.00 12.12 86 ASP B C 1
ATOM 1778 O O . ASP B 1 87 ? 12.758 80.904 22.222 1.00 13.50 86 ASP B O 1
ATOM 1783 N N . THR B 1 88 ? 13.892 79.040 22.809 1.00 12.31 87 THR B N 1
ATOM 1784 C CA . THR B 1 88 ? 15.200 79.645 22.538 1.00 12.38 87 THR B CA 1
ATOM 1785 C C . THR B 1 88 ? 15.368 79.887 21.035 1.00 11.85 87 THR B C 1
ATOM 1786 O O . THR B 1 88 ? 15.776 80.963 20.623 1.00 11.44 87 THR B O 1
ATOM 1790 N N . LYS B 1 89 ? 15.031 78.873 20.235 1.00 11.76 88 LYS B N 1
ATOM 1791 C CA . LYS B 1 89 ? 15.050 79.015 18.801 1.00 10.34 88 LYS B CA 1
ATOM 1792 C C . LYS B 1 89 ? 14.272 80.235 18.334 1.00 11.04 88 LYS B C 1
ATOM 1793 O O . LYS B 1 89 ? 14.787 81.089 17.605 1.00 12.48 88 LYS B O 1
ATOM 1799 N N . ASP B 1 90 ? 13.031 80.323 18.801 1.00 11.02 89 ASP B N 1
ATOM 1800 C CA . ASP B 1 90 ? 12.163 81.404 18.372 1.00 11.75 89 ASP B CA 1
ATOM 1801 C C . ASP B 1 90 ? 12.615 82.787 18.844 1.00 12.14 89 ASP B C 1
ATOM 1802 O O . ASP B 1 90 ? 12.653 83.719 18.047 1.00 12.22 89 ASP B O 1
ATOM 1807 N N . ALA B 1 91 ? 12.919 82.906 20.144 1.00 11.33 90 ALA B N 1
ATOM 1808 C CA . ALA B 1 91 ? 13.261 84.191 20.735 1.00 10.85 90 ALA B CA 1
ATOM 1809 C C . ALA B 1 91 ? 14.642 84.675 20.287 1.00 10.33 90 ALA B C 1
ATOM 1810 O O . ALA B 1 91 ? 14.783 85.819 19.806 1.00 10.86 90 ALA B O 1
ATOM 1812 N N . VAL B 1 92 ? 15.671 83.828 20.407 1.00 10.09 91 VAL B N 1
ATOM 1813 C CA . VAL B 1 92 ? 16.993 84.226 19.934 1.00 9.96 91 VAL B CA 1
ATOM 1814 C C . VAL B 1 92 ? 16.973 84.404 18.414 1.00 10.04 91 VAL B C 1
ATOM 1815 O O . VAL B 1 92 ? 17.659 85.288 17.865 1.00 10.30 91 VAL B O 1
ATOM 1819 N N . GLY B 1 93 ? 16.211 83.572 17.709 1.00 10.08 92 GLY B N 1
ATOM 1820 C CA . GLY B 1 93 ? 16.065 83.746 16.252 1.00 10.73 92 GLY B CA 1
ATOM 1821 C C . GLY B 1 93 ? 15.518 85.098 15.864 1.00 10.50 92 GLY B C 1
ATOM 1822 O O . GLY B 1 93 ? 16.030 85.743 14.921 1.00 10.19 92 GLY B O 1
ATOM 1823 N N . GLU B 1 94 ? 14.472 85.539 16.559 1.00 10.50 93 GLU B N 1
ATOM 1824 C CA A GLU B 1 94 ? 13.863 86.846 16.290 0.50 11.16 93 GLU B CA 1
ATOM 1825 C CA B GLU B 1 94 ? 13.870 86.839 16.262 0.50 11.31 93 GLU B CA 1
ATOM 1826 C C . GLU B 1 94 ? 14.840 87.973 16.620 1.00 10.79 93 GLU B C 1
ATOM 1827 O O . GLU B 1 94 ? 15.009 88.932 15.843 1.00 10.45 93 GLU B O 1
ATOM 1838 N N . VAL B 1 95 ? 15.499 87.881 17.767 1.00 9.65 94 VAL B N 1
ATOM 1839 C CA . VAL B 1 95 ? 16.520 88.876 18.133 1.00 10.40 94 VAL B CA 1
ATOM 1840 C C . VAL B 1 95 ? 17.594 88.998 17.021 1.00 10.12 94 VAL B C 1
ATOM 1841 O O . VAL B 1 95 ? 17.946 90.096 16.629 1.00 10.31 94 VAL B O 1
ATOM 1845 N N . THR B 1 96 ? 18.042 87.858 16.494 1.00 9.99 95 THR B N 1
ATOM 1846 C CA . THR B 1 96 ? 19.074 87.828 15.472 1.00 9.08 95 THR B CA 1
ATOM 1847 C C . THR B 1 96 ? 18.571 88.426 14.156 1.00 10.14 95 THR B C 1
ATOM 1848 O O . THR B 1 96 ? 19.299 89.178 13.496 1.00 10.47 95 THR B O 1
ATOM 1852 N N . ASN B 1 97 ? 17.367 88.046 13.755 1.00 9.55 96 ASN B N 1
ATOM 1853 C CA . ASN B 1 97 ? 16.722 88.670 12.586 1.00 10.69 96 ASN B CA 1
ATOM 1854 C C . ASN B 1 97 ? 16.670 90.195 12.698 1.00 9.90 96 ASN B C 1
ATOM 1855 O O . ASN B 1 97 ? 16.989 90.921 11.750 1.00 10.55 96 ASN B O 1
ATOM 1868 N N . ILE B 1 99 ? 18.541 92.168 14.787 1.00 9.51 98 ILE B N 1
ATOM 1869 C CA . ILE B 1 99 ? 19.909 92.731 14.778 1.00 10.11 98 ILE B CA 1
ATOM 1870 C C . ILE B 1 99 ? 20.416 92.841 13.333 1.00 9.80 98 ILE B C 1
ATOM 1871 O O . ILE B 1 99 ? 20.966 93.859 12.930 1.00 11.26 98 ILE B O 1
ATOM 1876 N N . SER B 1 100 ? 20.195 91.789 12.554 1.00 9.49 99 SER B N 1
ATOM 1877 C CA . SER B 1 100 ? 20.597 91.832 11.144 1.00 10.12 99 SER B CA 1
ATOM 1878 C C . SER B 1 100 ? 19.915 93.001 10.405 1.00 10.65 99 SER B C 1
ATOM 1879 O O . SER B 1 100 ? 20.549 93.789 9.731 1.00 10.41 99 SER B O 1
ATOM 1882 N N . GLY B 1 101 ? 18.597 93.111 10.566 1.00 9.64 100 GLY B N 1
ATOM 1883 C CA . GLY B 1 101 ? 17.846 94.150 9.891 1.00 9.29 100 GLY B CA 1
ATOM 1884 C C . GLY B 1 101 ? 18.268 95.549 10.298 1.00 10.05 100 GLY B C 1
ATOM 1885 O O . GLY B 1 101 ? 18.511 96.419 9.442 1.00 11.21 100 GLY B O 1
ATOM 1886 N N . GLN B 1 102 ? 18.401 95.767 11.591 1.00 9.59 101 GLN B N 1
ATOM 1887 C CA . GLN B 1 102 ? 18.760 97.093 12.089 1.00 11.06 101 GLN B CA 1
ATOM 1888 C C . GLN B 1 102 ? 20.218 97.429 11.812 1.00 11.29 101 GLN B C 1
ATOM 1889 O O . GLN B 1 102 ? 20.527 98.571 11.501 1.00 11.92 101 GLN B O 1
ATOM 1895 N N . ALA B 1 103 ? 21.117 96.445 11.903 1.00 10.47 102 ALA B N 1
ATOM 1896 C CA . ALA B 1 103 ? 22.537 96.688 11.557 1.00 11.35 102 ALA B CA 1
ATOM 1897 C C . ALA B 1 103 ? 22.674 97.036 10.075 1.00 11.37 102 ALA B C 1
ATOM 1898 O O . ALA B 1 103 ? 23.381 97.969 9.704 1.00 12.94 102 ALA B O 1
ATOM 1900 N N . ARG B 1 104 ? 21.960 96.308 9.234 1.00 10.78 103 ARG B N 1
ATOM 1901 C CA . ARG B 1 104 ? 22.038 96.571 7.799 1.00 11.61 103 ARG B CA 1
ATOM 1902 C C . ARG B 1 104 ? 21.386 97.913 7.447 1.00 11.55 103 ARG B C 1
ATOM 1903 O O . ARG B 1 104 ? 21.872 98.609 6.563 1.00 13.20 103 ARG B O 1
ATOM 1911 N N . ALA B 1 105 ? 20.340 98.312 8.161 1.00 11.87 104 ALA B N 1
ATOM 1912 C CA . ALA B 1 105 ? 19.747 99.656 7.941 1.00 13.47 104 ALA B CA 1
ATOM 1913 C C . ALA B 1 105 ? 20.798 100.742 8.268 1.00 14.75 104 ALA B C 1
ATOM 1914 O O . ALA B 1 105 ? 20.984 101.695 7.477 1.00 16.59 104 ALA B O 1
ATOM 1916 N N . ALA B 1 106 ? 21.540 100.565 9.366 1.00 14.25 105 ALA B N 1
ATOM 1917 C CA . ALA B 1 106 ? 22.585 101.534 9.813 1.00 14.33 105 ALA B CA 1
ATOM 1918 C C . ALA B 1 106 ? 23.772 101.509 8.813 1.00 14.49 105 ALA B C 1
ATOM 1919 O O . ALA B 1 106 ? 24.322 102.551 8.477 1.00 18.20 105 ALA B O 1
ATOM 1921 N N . LEU B 1 107 ? 24.119 100.334 8.305 1.00 14.05 106 LEU B N 1
ATOM 1922 C CA . LEU B 1 107 ? 25.160 100.209 7.271 1.00 14.12 106 LEU B CA 1
ATOM 1923 C C . LEU B 1 107 ? 24.756 100.921 5.976 1.00 15.21 106 LEU B C 1
ATOM 1924 O O . LEU B 1 107 ? 25.594 101.558 5.306 1.00 15.75 106 LEU B O 1
ATOM 1929 N N . SER B 1 108 ? 23.486 100.827 5.598 1.00 15.71 107 SER B N 1
ATOM 1930 C CA . SER B 1 108 ? 22.971 101.482 4.395 1.00 18.19 107 SER B CA 1
ATOM 1931 C C . SER B 1 108 ? 23.104 103.010 4.547 1.00 19.73 107 SER B C 1
ATOM 1932 O O . SER B 1 108 ? 23.438 103.694 3.575 1.00 22.58 107 SER B O 1
ATOM 1935 N N . GLU B 1 109 ? 22.946 103.514 5.776 1.00 21.28 108 GLU B N 1
ATOM 1936 C CA . GLU B 1 109 ? 23.133 104.945 6.078 1.00 25.04 108 GLU B CA 1
ATOM 1937 C C . GLU B 1 109 ? 24.589 105.380 5.910 1.00 24.72 108 GLU B C 1
ATOM 1938 O O . GLU B 1 109 ? 24.808 106.584 5.656 1.00 26.65 108 GLU B O 1
ATOM 1957 N N . GLY B 1 111 ? 26.454 104.156 3.444 1.00 19.62 110 GLY B N 1
ATOM 1958 C CA . GLY B 1 111 ? 26.707 103.833 2.025 1.00 19.80 110 GLY B CA 1
ATOM 1959 C C . GLY B 1 111 ? 27.030 102.398 1.647 1.00 19.50 110 GLY B C 1
ATOM 1960 O O . GLY B 1 111 ? 27.616 102.134 0.582 1.00 21.52 110 GLY B O 1
ATOM 1969 N N . THR B 1 113 ? 25.190 98.725 1.243 1.00 15.40 112 THR B N 1
ATOM 1970 C CA . THR B 1 113 ? 23.946 97.985 1.156 1.00 15.02 112 THR B CA 1
ATOM 1971 C C . THR B 1 113 ? 24.201 96.480 1.252 1.00 12.46 112 THR B C 1
ATOM 1972 O O . THR B 1 113 ? 24.992 95.922 0.494 1.00 13.09 112 THR B O 1
ATOM 1976 N N . PHE B 1 114 ? 23.537 95.876 2.234 1.00 12.25 113 PHE B N 1
ATOM 1977 C CA . PHE B 1 114 ? 23.628 94.453 2.507 1.00 12.81 113 PHE B CA 1
ATOM 1978 C C . PHE B 1 114 ? 22.275 93.781 2.560 1.00 11.27 113 PHE B C 1
ATOM 1979 O O . PHE B 1 114 ? 21.337 94.334 3.145 1.00 12.79 113 PHE B O 1
ATOM 1987 N N . GLN B 1 115 ? 22.226 92.556 2.043 1.00 11.30 114 GLN B N 1
ATOM 1988 C CA A GLN B 1 115 ? 21.096 91.663 2.189 0.70 11.68 114 GLN B CA 1
ATOM 1989 C CA B GLN B 1 115 ? 21.059 91.686 2.221 0.30 11.68 114 GLN B CA 1
ATOM 1990 C C . GLN B 1 115 ? 21.393 90.722 3.350 1.00 10.97 114 GLN B C 1
ATOM 1991 O O . GLN B 1 115 ? 22.554 90.467 3.651 1.00 11.88 114 GLN B O 1
ATOM 2002 N N . GLY B 1 116 ? 20.346 90.201 3.975 1.00 10.49 115 GLY B N 1
ATOM 2003 C CA . GLY B 1 116 ? 20.479 89.241 5.081 1.00 10.56 115 GLY B CA 1
ATOM 2004 C C . GLY B 1 116 ? 19.844 87.896 4.768 1.00 10.55 115 GLY B C 1
ATOM 2005 O O . GLY B 1 116 ? 18.744 87.806 4.216 1.00 10.88 115 GLY B O 1
ATOM 2006 N N . ALA B 1 117 ? 20.557 86.853 5.150 1.00 8.86 116 ALA B N 1
ATOM 2007 C CA . ALA B 1 117 ? 20.095 85.467 5.076 1.00 8.77 116 ALA B CA 1
ATOM 2008 C C . ALA B 1 117 ? 19.206 85.127 6.281 1.00 9.12 116 ALA B C 1
ATOM 2009 O O . ALA B 1 117 ? 18.905 85.981 7.119 1.00 10.15 116 ALA B O 1
ATOM 2011 N N . THR B 1 118 ? 18.759 83.876 6.379 1.00 9.31 117 THR B N 1
ATOM 2012 C CA . THR B 1 118 ? 17.976 83.445 7.533 1.00 8.65 117 THR B CA 1
ATOM 2013 C C . THR B 1 118 ? 18.940 83.030 8.664 1.00 8.94 117 THR B C 1
ATOM 2014 O O . THR B 1 118 ? 19.958 82.408 8.401 1.00 9.19 117 THR B O 1
ATOM 2018 N N . PRO B 1 119 ? 18.612 83.360 9.932 1.00 8.38 118 PRO B N 1
ATOM 2019 C CA . PRO B 1 119 ? 19.506 82.957 11.007 1.00 8.77 118 PRO B CA 1
ATOM 2020 C C . PRO B 1 119 ? 19.441 81.467 11.337 1.00 9.03 118 PRO B C 1
ATOM 2021 O O . PRO B 1 119 ? 18.488 80.783 10.958 1.00 9.38 118 PRO B O 1
ATOM 2025 N N . SER B 1 120 ? 20.467 81.015 12.050 1.00 8.69 119 SER B N 1
ATOM 2026 C CA . SER B 1 120 ? 20.458 79.706 12.719 1.00 9.37 119 SER B CA 1
ATOM 2027 C C . SER B 1 120 ? 20.790 79.913 14.175 1.00 8.67 119 SER B C 1
ATOM 2028 O O . SER B 1 120 ? 21.579 80.781 14.508 1.00 9.97 119 SER B O 1
ATOM 2031 N N . VAL B 1 121 ? 20.173 79.110 15.060 1.00 8.82 120 VAL B N 1
ATOM 2032 C CA . VAL B 1 121 ? 20.418 79.145 16.509 1.00 8.66 120 VAL B CA 1
ATOM 2033 C C . VAL B 1 121 ? 21.097 77.820 16.895 1.00 8.53 120 VAL B C 1
ATOM 2034 O O . VAL B 1 121 ? 20.685 76.743 16.499 1.00 9.34 120 VAL B O 1
ATOM 2038 N N . ILE B 1 122 ? 22.159 77.964 17.672 1.00 8.83 121 ILE B N 1
ATOM 2039 C CA . ILE B 1 122 ? 23.009 76.870 18.129 1.00 9.41 121 ILE B CA 1
ATOM 2040 C C . ILE B 1 122 ? 22.892 76.713 19.625 1.00 9.16 121 ILE B C 1
ATOM 2041 O O . ILE B 1 122 ? 22.978 77.698 20.371 1.00 8.86 121 ILE B O 1
ATOM 2054 N N . GLY B 1 124 ? 23.908 74.001 23.118 1.00 14.34 123 GLY B N 1
ATOM 2055 C CA . GLY B 1 124 ? 24.817 72.994 23.625 1.00 13.09 123 GLY B CA 1
ATOM 2056 C C . GLY B 1 124 ? 25.853 73.696 24.481 1.00 13.64 123 GLY B C 1
ATOM 2057 O O . GLY B 1 124 ? 26.555 74.602 24.025 1.00 14.03 123 GLY B O 1
ATOM 2058 N N . ASP B 1 125 ? 25.974 73.276 25.739 1.00 14.03 124 ASP B N 1
ATOM 2059 C CA . ASP B 1 125 ? 26.855 73.971 26.643 1.00 14.67 124 ASP B CA 1
ATOM 2060 C C . ASP B 1 125 ? 28.314 73.867 26.165 1.00 14.46 124 ASP B C 1
ATOM 2061 O O . ASP B 1 125 ? 28.804 72.787 25.787 1.00 15.39 124 ASP B O 1
ATOM 2066 N N . GLY B 1 126 ? 28.995 74.999 26.157 1.00 13.68 125 GLY B N 1
ATOM 2067 C CA . GLY B 1 126 ? 30.399 75.043 25.783 1.00 13.19 125 GLY B CA 1
ATOM 2068 C C . GLY B 1 126 ? 30.711 74.693 24.363 1.00 13.42 125 GLY B C 1
ATOM 2069 O O . GLY B 1 126 ? 31.799 74.259 24.074 1.00 15.18 125 GLY B O 1
ATOM 2070 N N . HIS B 1 127 ? 29.770 74.916 23.450 1.00 12.56 126 HIS B N 1
ATOM 2071 C CA . HIS B 1 127 ? 30.070 74.753 22.036 1.00 11.96 126 HIS B CA 1
ATOM 2072 C C . HIS B 1 127 ? 30.936 75.904 21.582 1.00 11.92 126 HIS B C 1
ATOM 2073 O O . HIS B 1 127 ? 31.076 76.897 22.274 1.00 13.28 126 HIS B O 1
ATOM 2080 N N . THR B 1 128 ? 31.516 75.745 20.415 1.00 12.22 127 THR B N 1
ATOM 2081 C CA . THR B 1 128 ? 32.228 76.815 19.754 1.00 12.19 127 THR B CA 1
ATOM 2082 C C . THR B 1 128 ? 31.650 77.137 18.378 1.00 12.23 127 THR B C 1
ATOM 2083 O O . THR B 1 128 ? 31.129 76.269 17.695 1.00 12.46 127 THR B O 1
ATOM 2087 N N . ILE B 1 129 ? 31.790 78.402 18.009 1.00 12.57 128 ILE B N 1
ATOM 2088 C CA . ILE B 1 129 ? 31.481 78.878 16.673 1.00 12.89 128 ILE B CA 1
ATOM 2089 C C . ILE B 1 129 ? 32.717 79.589 16.132 1.00 11.79 128 ILE B C 1
ATOM 2090 O O . ILE B 1 129 ? 33.352 80.387 16.847 1.00 12.47 128 ILE B O 1
ATOM 2095 N N . SER B 1 130 ? 33.015 79.315 14.866 1.00 11.50 129 SER B N 1
ATOM 2096 C CA . SER B 1 130 ? 34.146 79.887 14.169 1.00 12.27 129 SER B CA 1
ATOM 2097 C C . SER B 1 130 ? 33.673 80.453 12.831 1.00 11.15 129 SER B C 1
ATOM 2098 O O . SER B 1 130 ? 33.041 79.752 12.078 1.00 13.01 129 SER B O 1
ATOM 2101 N N . HIS B 1 131 ? 34.067 81.680 12.542 1.00 13.33 130 HIS B N 1
ATOM 2102 C CA . HIS B 1 131 ? 33.828 82.299 11.243 1.00 12.37 130 HIS B CA 1
ATOM 2103 C C . HIS B 1 131 ? 34.899 81.896 10.246 1.00 12.76 130 HIS B C 1
ATOM 2104 O O . HIS B 1 131 ? 36.096 81.963 10.548 1.00 15.75 130 HIS B O 1
ATOM 2111 N N . VAL B 1 132 ? 34.479 81.487 9.061 1.00 11.70 131 VAL B N 1
ATOM 2112 C CA . VAL B 1 132 ? 35.351 80.999 7.992 1.00 12.77 131 VAL B CA 1
ATOM 2113 C C . VAL B 1 132 ? 35.539 82.136 7.000 1.00 13.47 131 VAL B C 1
ATOM 2114 O O . VAL B 1 132 ? 34.668 82.451 6.196 1.00 13.59 131 VAL B O 1
ATOM 2118 N N . THR B 1 133 ? 36.689 82.799 7.099 1.00 14.28 132 THR B N 1
ATOM 2119 C CA . THR B 1 133 ? 37.026 83.968 6.305 1.00 16.67 132 THR B CA 1
ATOM 2120 C C . THR B 1 133 ? 38.520 84.219 6.412 1.00 17.30 132 THR B C 1
ATOM 2121 O O . THR B 1 133 ? 39.123 83.906 7.419 1.00 17.87 132 THR B O 1
ATOM 2125 N N . LYS B 1 134 ? 39.100 84.822 5.388 1.00 20.98 133 LYS B N 1
ATOM 2126 C CA . LYS B 1 134 ? 40.504 85.294 5.497 1.00 22.62 133 LYS B CA 1
ATOM 2127 C C . LYS B 1 134 ? 40.573 86.682 6.121 1.00 22.12 133 LYS B C 1
ATOM 2128 O O . LYS B 1 134 ? 41.677 87.122 6.529 1.00 24.01 133 LYS B O 1
ATOM 2132 N N . SER B 1 135 ? 39.428 87.373 6.222 1.00 17.95 134 SER B N 1
ATOM 2133 C CA . SER B 1 135 ? 39.419 88.679 6.898 1.00 16.10 134 SER B CA 1
ATOM 2134 C C . SER B 1 135 ? 39.551 88.540 8.405 1.00 16.43 134 SER B C 1
ATOM 2135 O O . SER B 1 135 ? 39.185 87.512 8.981 1.00 18.27 134 SER B O 1
ATOM 2138 N N . PRO B 1 136 ? 39.957 89.625 9.085 1.00 16.40 135 PRO B N 1
ATOM 2139 C CA . PRO B 1 136 ? 39.894 89.606 10.532 1.00 17.69 135 PRO B CA 1
ATOM 2140 C C . PRO B 1 136 ? 38.411 89.520 10.995 1.00 16.65 135 PRO B C 1
ATOM 2141 O O . PRO B 1 136 ? 37.497 89.954 10.264 1.00 18.10 135 PRO B O 1
ATOM 2145 N N . VAL B 1 137 ? 38.202 88.915 12.159 1.00 14.57 136 VAL B N 1
ATOM 2146 C CA . VAL B 1 137 ? 36.900 88.845 12.795 1.00 13.71 136 VAL B CA 1
ATOM 2147 C C . VAL B 1 137 ? 36.895 89.891 13.920 1.00 13.72 136 VAL B C 1
ATOM 2148 O O . VAL B 1 137 ? 37.810 89.921 14.751 1.00 15.04 136 VAL B O 1
ATOM 2152 N N . ILE B 1 138 ? 35.849 90.725 13.960 1.00 12.47 137 ILE B N 1
ATOM 2153 C CA . ILE B 1 138 ? 35.696 91.736 14.992 1.00 13.08 137 ILE B CA 1
ATOM 2154 C C . ILE B 1 138 ? 34.716 91.232 16.046 1.00 13.02 137 ILE B C 1
ATOM 2155 O O . ILE B 1 138 ? 33.648 90.737 15.655 1.00 15.08 137 ILE B O 1
ATOM 2160 N N . ALA B 1 139 ? 35.078 91.364 17.315 1.00 13.39 138 ALA B N 1
ATOM 2161 C CA . ALA B 1 139 ? 34.254 90.980 18.425 1.00 12.41 138 ALA B CA 1
ATOM 2162 C C . ALA B 1 139 ? 33.918 92.205 19.261 1.00 12.52 138 ALA B C 1
ATOM 2163 O O . ALA B 1 139 ? 34.770 93.086 19.451 1.00 13.55 138 ALA B O 1
ATOM 2165 N N . ILE B 1 140 ? 32.696 92.262 19.770 1.00 12.35 139 ILE B N 1
ATOM 2166 C CA . ILE B 1 140 ? 32.235 93.335 20.655 1.00 11.79 139 ILE B CA 1
ATOM 2167 C C . ILE B 1 140 ? 31.711 92.639 21.922 1.00 12.13 139 ILE B C 1
ATOM 2168 O O . ILE B 1 140 ? 30.718 91.907 21.847 1.00 11.62 139 ILE B O 1
ATOM 2173 N N . PRO B 1 141 ? 32.356 92.859 23.071 1.00 13.50 140 PRO B N 1
ATOM 2174 C CA . PRO B 1 141 ? 31.888 92.298 24.315 1.00 13.01 140 PRO B CA 1
ATOM 2175 C C . PRO B 1 141 ? 30.802 93.162 24.918 1.00 12.62 140 PRO B C 1
ATOM 2176 O O . PRO B 1 141 ? 30.889 94.379 24.816 1.00 15.12 140 PRO B O 1
ATOM 2180 N N . PHE B 1 142 ? 29.825 92.516 25.558 1.00 12.76 141 PHE B N 1
ATOM 2181 C CA . PHE B 1 142 ? 28.772 93.205 26.284 1.00 13.11 141 PHE B CA 1
ATOM 2182 C C . PHE B 1 142 ? 28.593 92.618 27.662 1.00 14.03 141 PHE B C 1
ATOM 2183 O O . PHE B 1 142 ? 28.737 91.397 27.848 1.00 16.63 141 PHE B O 1
ATOM 2191 N N . LYS B 1 143 ? 28.335 93.509 28.617 1.00 14.47 142 LYS B N 1
ATOM 2192 C CA . LYS B 1 143 ? 27.992 93.143 29.962 1.00 14.94 142 LYS B CA 1
ATOM 2193 C C . LYS B 1 143 ? 26.510 93.370 30.154 1.00 12.68 142 LYS B C 1
ATOM 2194 O O . LYS B 1 143 ? 25.922 94.313 29.586 1.00 13.29 142 LYS B O 1
ATOM 2200 N N . THR B 1 144 ? 25.899 92.481 30.921 1.00 12.60 143 THR B N 1
ATOM 2201 C CA . THR B 1 144 ? 24.494 92.596 31.286 1.00 12.22 143 THR B CA 1
ATOM 2202 C C . THR B 1 144 ? 24.286 92.209 32.761 1.00 13.15 143 THR B C 1
ATOM 2203 O O . THR B 1 144 ? 25.157 91.640 33.403 1.00 15.20 143 THR B O 1
ATOM 2207 N N . ASN B 1 145 ? 23.079 92.458 33.246 1.00 12.76 144 ASN B N 1
ATOM 2208 C CA . ASN B 1 145 ? 22.686 92.032 34.575 1.00 13.59 144 ASN B CA 1
ATOM 2209 C C . ASN B 1 145 ? 22.616 90.504 34.715 1.00 14.23 144 ASN B C 1
ATOM 2210 O O . ASN B 1 145 ? 22.463 90.001 35.831 1.00 16.79 144 ASN B O 1
ATOM 2215 N N . HIS B 1 146 ? 22.686 89.803 33.577 1.00 13.38 145 HIS B N 1
ATOM 2216 C CA . HIS B 1 146 ? 22.579 88.351 33.518 1.00 14.80 145 HIS B CA 1
ATOM 2217 C C . HIS B 1 146 ? 23.788 87.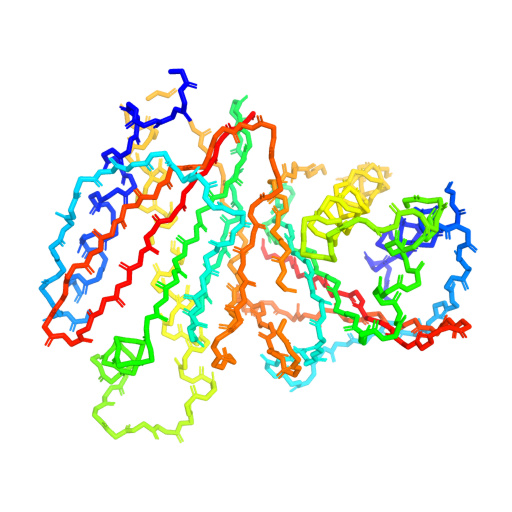687 32.881 1.00 15.30 145 HIS B C 1
ATOM 2218 O O . HIS B 1 146 ? 23.653 86.612 32.279 1.00 17.84 145 HIS B O 1
ATOM 2225 N N . GLY B 1 147 ? 24.938 88.331 32.921 1.00 14.91 146 GLY B N 1
ATOM 2226 C CA . GLY B 1 147 ? 26.157 87.791 32.339 1.00 16.19 146 GLY B CA 1
ATOM 2227 C C . GLY B 1 147 ? 26.473 88.353 30.973 1.00 17.41 146 GLY B C 1
ATOM 2228 O O . GLY B 1 147 ? 25.782 89.184 30.396 1.00 16.53 146 GLY B O 1
ATOM 2229 N N . GLU B 1 148 ? 27.517 87.794 30.428 1.00 20.24 147 GLU B N 1
ATOM 2230 C CA . GLU B 1 148 ? 28.172 88.284 29.248 1.00 20.31 147 GLU B CA 1
ATOM 2231 C C . GLU B 1 148 ? 27.697 87.657 27.995 1.00 19.23 147 GLU B C 1
ATOM 2232 O O . GLU B 1 148 ? 27.108 86.520 27.968 1.00 20.89 147 GLU B O 1
ATOM 2238 N N . PHE B 1 149 ? 27.821 88.476 26.953 1.00 15.28 148 PHE B N 1
ATOM 2239 C CA . PHE B 1 149 ? 27.694 87.937 25.638 1.00 14.23 148 PHE B CA 1
ATOM 2240 C C . PHE B 1 149 ? 28.607 88.726 24.697 1.00 11.98 148 PHE B C 1
ATOM 2241 O O . PHE B 1 149 ? 29.037 89.834 25.015 1.00 12.56 148 PHE B O 1
ATOM 2249 N N . THR B 1 150 ? 28.827 88.171 23.521 1.00 11.39 149 THR B N 1
ATOM 2250 C CA . THR B 1 150 ? 29.695 88.790 22.528 1.00 12.23 149 THR B CA 1
ATOM 2251 C C . THR B 1 150 ? 29.016 88.745 21.170 1.00 10.33 149 THR B C 1
ATOM 2252 O O . THR B 1 150 ? 28.387 87.717 20.828 1.00 13.25 149 THR B O 1
ATOM 2256 N N . VAL B 1 151 ? 29.081 89.837 20.422 1.00 9.55 150 VAL B N 1
ATOM 2257 C CA . VAL B 1 151 ? 28.675 89.870 19.023 1.00 10.40 150 VAL B CA 1
ATOM 2258 C C . VAL B 1 151 ? 29.932 89.888 18.164 1.00 11.64 150 VAL B C 1
ATOM 2259 O O . VAL B 1 151 ? 30.880 90.598 18.501 1.00 12.44 150 VAL B O 1
ATOM 2263 N N . GLU B 1 152 ? 29.970 89.067 17.112 1.00 10.03 151 GLU B N 1
ATOM 2264 C CA . GLU B 1 152 ? 31.112 89.021 16.207 1.00 10.64 151 GLU B CA 1
ATOM 2265 C C . GLU B 1 152 ? 30.620 89.222 14.802 1.00 11.09 151 GLU B C 1
ATOM 2266 O O . GLU B 1 152 ? 29.486 88.871 14.449 1.00 12.13 151 GLU B O 1
ATOM 2272 N N . PHE B 1 153 ? 31.460 89.803 13.967 1.00 10.67 152 PHE B N 1
ATOM 2273 C CA . PHE B 1 153 ? 31.143 89.910 12.566 1.00 10.48 152 PHE B CA 1
ATOM 2274 C C . PHE B 1 153 ? 32.409 89.875 11.720 1.00 11.26 152 PHE B C 1
ATOM 2275 O O . PHE B 1 153 ? 33.506 90.147 12.200 1.00 11.48 152 PHE B O 1
ATOM 2283 N N . CYS B 1 154 ? 32.222 89.536 10.479 1.00 10.96 153 CYS B N 1
ATOM 2284 C CA . CYS B 1 154 ? 33.307 89.574 9.511 1.00 11.31 153 CYS B CA 1
ATOM 2285 C C . CYS B 1 154 ? 32.743 90.020 8.185 1.00 12.51 153 CYS B C 1
ATOM 2286 O O . CYS B 1 154 ? 31.559 89.821 7.889 1.00 12.24 153 CYS B O 1
ATOM 2289 N N . LEU B 1 155 ? 33.639 90.531 7.332 1.00 12.66 154 LEU B N 1
ATOM 2290 C CA . LEU B 1 155 ? 33.288 91.035 6.033 1.00 13.48 154 LEU B CA 1
ATOM 2291 C C . LEU B 1 155 ? 34.443 90.735 5.096 1.00 14.49 154 LEU B C 1
ATOM 2292 O O . LEU B 1 155 ? 35.603 90.963 5.461 1.00 16.06 154 LEU B O 1
ATOM 2297 N N . GLU B 1 156 ? 34.146 90.236 3.912 1.00 15.16 155 GLU B N 1
ATOM 2298 C CA . GLU B 1 156 ? 35.216 89.975 2.924 1.00 16.29 155 GLU B CA 1
ATOM 2299 C C . GLU B 1 156 ? 34.735 90.299 1.517 1.00 18.42 155 GLU B C 1
ATOM 2300 O O . GLU B 1 156 ? 33.531 90.356 1.174 1.00 17.68 155 GLU B O 1
#

Radius of gyration: 18.03 Å; Cα contacts (8 Å, |Δi|>4): 734; chains: 2; bounding box: 42×50×49 Å

Nearest PDB structures (foldseek):
  3hm4-assembly1_B  TM=1.005E+00  e=7.478E-31  Oleidesulfovibrio alaskensis G20
  3h4y-assembly1_A-2  TM=9.656E-01  e=8.084E-26  Nitratidesulfovibrio vulgaris str. Hildenborough
  3h2d-assembly1_A  TM=8.971E-01  e=1.007E-15  Shewanella oneidensis MR-1
  1squ-assembly1_A  TM=8.776E-01  e=6.136E-11  Thermotoga maritima
  1xko-assembly1_A  TM=8.187E-01  e=6.970E-11  Thermotoga maritima

CATH classification: 3.40.1550.10

Foldseek 3Di:
DQCLVLCVLLVVLLQVLVCVLVFNKDKDRKDFDPDQWDWEAKKKKKWKDDPWTKIKMKHFHPQVLLSQLCSCHPDDDDSVVSSFVRVQVSRCSVVRSQVVVVCVGMDIDRMDMDHGTDIDGTDDPGTKMKMKIDTNGGIMIMIMGTD/DVLCVLLVVLLQVLVCVLVWGWDWDDKDWDPDQKDWEAKKKKKWKDDPFTKIKMKHDHVQVLVSQLCSCVVPDPDCVVSSFVRVQVSRCSVVRSQVVVVCVGMDIDRMDMDHGTDIDGTDDPFTKMKMWIQTPRGIMIMIMDTD

InterPro domains:
  IPR028051 Chemotaxis phosphatase CheX-like domain [PF13690] (45-142)
  IPR028976 CheC-like superfamily [G3DSA:3.40.1550.10] (1-155)
  IPR028976 CheC-like superfamily [SSF103039] (7-155)
  IPR038756 CheY-P phosphatase CheX-like [PTHR39452] (6-155)

B-factor: mean 18.04, std 8.08, range [3.59, 53.1]

Organism: Oleidesulfovibrio alaskensis (strain ATCC BAA-1058 / DSM 17464 / G20) (NCBI:txid207559)

Sequence (291 aa):
SSGIEEIAKPFVTATTNNVLSSTTAGIQPIPGQQPYVKKKNNVAKGDVSAVVGITGHKNGSISVVTFTKQQCAIAVVKALGDDDIQDIIQDTKDAVGEVTNISGQARAALSSEGTFQGATPSVIGDGHTISHVTKSPVIAIPFKTNHGEFTVVEFCLEIEIAKPFVTATTNVLLSTAGIQPIPGQQPYVKKNNNVAKGDVSAVVGITGHKNGSISVVTFTKKQCAIAVVKALGDDDIQDIIQDTKDAVGEEVTNISGQARAALSEGTFQQGATPSVIGDGHTISHVTKSPVIAIPFKTNHGEFTVEFCLE

Secondary structure (DSSP, 8-state):
--SGGGHHHHHHHHHHHHH------EE---EE--SS-EEESEEEEEEEESSS-EEEEEEE-HHHHHHHHH---SS-S-HHHHHHHHHHHHH--HHHHHHHHH----EE---EE--TTEEEEE--SS--EEEEEE-TT--EEEEEEE-/-GGGHHHHHHHHHHHH------EE---EE--SS-EEESEEEEEEEEESS-EEEEEEE-HHHHHHHHH--TT--S-HHHHHHHHHHHHH--HHHHHHHHH---EEE---EE--TTEEEEE--SSPPEEEEEE-TT--EEEEEEE-